Protein AF-A0A8W8J6E6-F1 (afdb_monomer_lite)

Foldseek 3Di:
DQADWADDDDQKIFDHPAAQQDKQDWAQAPLLFPDAFQKKKKAWQDFFPDFWFKWKFWFLQLLVVCCVVPVVVSVLLQVFAKKFKDWAALPADNNASRRHHLCNVQVHNDPVSSLVSLVVFFDDWDQDPNRIIMTMHQRDRQWDADPVVRGIGRRDCLLSQLPRVDDPGHHNQRGMDTNVRHGDDVVSSVVSRVSSVVRIDGHRDDHGDMDMDRSRTMIIMTIRGDDDTTMMMGGHD

Sequence (237 aa):
GAAPRTLVVGNVFTSNEAPPDTLIPFHHEMAQVPNYPSVLFFYCDNAPKEGGQTPLVLSNLVYQKMLELNSGFVNTLKEKGVKYTRVLPNGDDPTSPIGRGWQSTYGTPDKDEAEKKALELVESIEWLEDGCLKTVTRVLPAIREDPRTGKEMWFNSVIAVYRGWKDSRNSPETSITFGDGSPMDPKVMDVLENVLNELAVDFIWKKGDVVMVDNRQALHGRRSFVPPRRILASLCK

Organism: Magallana gigas (NCBI:txid29159)

Secondary structure (DSSP, 8-state):
--S---EEETTEEE-----TTSPEEEE-TTTTSSS--SEEEEEEEE--SEE--EEEEEHHHHHHHHHHHHHHHHHHHHHH-EEEEEEE-SS--TTSTT---HHHHHT-S-HHHHHHHHHHHEEEEEE-TTS-EEEEEPPB-SSEEETTTTEEE--S-HHHHHHH--SSS--HHHHEEETTSPBPPHHHHHHHHHHHHHH-EEE---TT-EEEEETTTEEEEE--EESP-EEEEEEE-

InterPro domains:
  IPR003819 TauD/TfdA-like domain [PF02668] (12-232)
  IPR042098 Glutarate 2-hydroxylase superfamily [G3DSA:3.60.130.10] (1-237)
  IPR050411 Alpha-ketoglutarate-dependent hydroxylases [PTHR10696] (1-237)

pLDDT: mean 94.16, std 5.97, range [63.47, 98.81]

Structure (mmCIF, N/CA/C/O backbone):
data_AF-A0A8W8J6E6-F1
#
_entry.id   AF-A0A8W8J6E6-F1
#
loop_
_atom_site.group_PDB
_atom_site.id
_atom_site.type_symbol
_atom_site.label_atom_id
_atom_site.label_alt_id
_atom_site.label_comp_id
_atom_site.label_asym_id
_atom_site.label_entity_id
_atom_site.label_seq_id
_atom_site.pdbx_PDB_ins_code
_atom_site.Cartn_x
_atom_site.Cartn_y
_atom_site.Cartn_z
_atom_site.occupancy
_atom_site.B_iso_or_equiv
_atom_site.auth_seq_id
_atom_site.auth_comp_id
_atom_site.auth_asym_id
_atom_site.auth_atom_id
_atom_site.pdbx_PDB_model_num
ATOM 1 N N . GLY A 1 1 ? 4.216 4.957 -6.450 1.00 63.47 1 GLY A N 1
ATOM 2 C CA . GLY A 1 1 ? 4.060 3.541 -6.054 1.00 63.47 1 GLY A CA 1
ATOM 3 C C . GLY A 1 1 ? 5.385 2.987 -5.562 1.00 63.47 1 GLY A C 1
ATOM 4 O O . GLY A 1 1 ? 6.414 3.577 -5.866 1.00 63.47 1 GLY A O 1
ATOM 5 N N . ALA A 1 2 ? 5.372 1.895 -4.795 1.00 71.12 2 ALA A N 1
ATOM 6 C CA . ALA A 1 2 ? 6.577 1.374 -4.139 1.00 71.12 2 ALA A CA 1
ATOM 7 C C . ALA A 1 2 ? 7.490 0.523 -5.041 1.00 71.12 2 ALA A C 1
ATOM 9 O O . ALA A 1 2 ? 8.693 0.490 -4.800 1.00 71.12 2 ALA A O 1
ATOM 10 N N . ALA A 1 3 ? 6.937 -0.106 -6.080 1.00 72.31 3 ALA A N 1
ATOM 11 C CA . ALA A 1 3 ? 7.670 -0.962 -7.011 1.00 72.31 3 ALA A CA 1
ATOM 12 C C . ALA A 1 3 ? 8.074 -0.215 -8.297 1.00 72.31 3 ALA A C 1
ATOM 14 O O . ALA A 1 3 ? 7.367 0.730 -8.684 1.00 72.31 3 ALA A O 1
ATOM 15 N N . PRO A 1 4 ? 9.174 -0.601 -8.971 1.00 69.50 4 PRO A N 1
ATOM 16 C CA . PRO A 1 4 ? 9.522 -0.107 -10.306 1.00 69.50 4 PRO A CA 1
ATOM 17 C C . PRO A 1 4 ? 8.421 -0.445 -11.331 1.00 69.50 4 PRO A C 1
ATOM 19 O O . PRO A 1 4 ? 7.633 -1.371 -11.139 1.00 69.50 4 PRO A O 1
ATOM 22 N N . ARG A 1 5 ? 8.306 0.374 -12.383 1.00 75.12 5 ARG A N 1
ATOM 23 C CA . ARG A 1 5 ? 7.378 0.172 -13.510 1.00 75.12 5 ARG A CA 1
ATOM 24 C C . ARG A 1 5 ? 8.062 0.626 -14.787 1.00 75.12 5 ARG A C 1
ATOM 26 O O . ARG A 1 5 ? 8.704 1.675 -14.779 1.00 75.12 5 ARG A O 1
ATOM 33 N N . THR A 1 6 ? 7.839 -0.102 -15.872 1.00 83.44 6 THR A N 1
ATOM 34 C CA . THR A 1 6 ? 8.411 0.209 -17.183 1.00 83.44 6 THR A CA 1
ATOM 35 C C . THR A 1 6 ? 7.332 0.773 -18.096 1.00 83.44 6 THR A C 1
ATOM 37 O O . THR A 1 6 ? 6.251 0.193 -18.219 1.00 83.44 6 THR A O 1
ATOM 40 N N . LEU A 1 7 ? 7.604 1.912 -18.736 1.00 87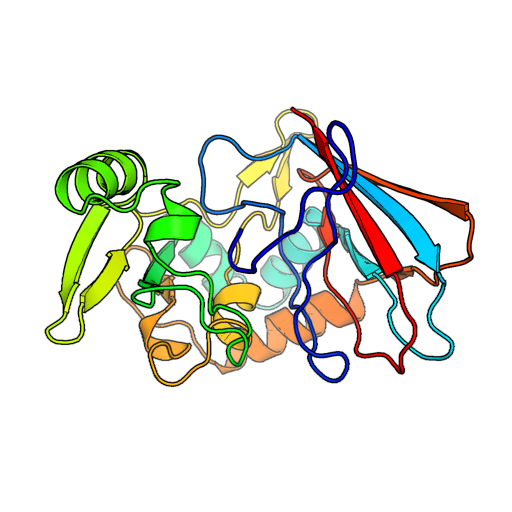.06 7 LEU A N 1
ATOM 41 C CA . LEU A 1 7 ? 6.717 2.476 -19.752 1.00 87.06 7 LEU A CA 1
ATOM 42 C C . LEU A 1 7 ? 6.741 1.581 -20.997 1.00 87.06 7 LEU A C 1
ATOM 44 O O . LEU A 1 7 ? 7.808 1.295 -21.530 1.00 87.06 7 LEU A O 1
ATOM 48 N N . VAL A 1 8 ? 5.567 1.155 -21.463 1.00 91.06 8 VAL A N 1
ATOM 49 C CA . VAL A 1 8 ? 5.426 0.346 -22.681 1.00 91.06 8 VAL A CA 1
ATOM 50 C C . VAL A 1 8 ? 5.110 1.246 -23.871 1.00 91.06 8 VAL A C 1
ATOM 52 O O . VAL A 1 8 ? 5.827 1.229 -24.865 1.00 91.06 8 VAL A O 1
ATOM 55 N N . VAL A 1 9 ? 4.032 2.030 -23.778 1.00 91.81 9 VAL A N 1
ATOM 56 C CA . VAL A 1 9 ? 3.602 2.975 -24.819 1.00 91.81 9 VAL A CA 1
ATOM 57 C C . VAL A 1 9 ? 2.570 3.948 -24.250 1.00 91.81 9 VAL A C 1
ATOM 59 O O . VAL A 1 9 ? 1.695 3.542 -23.486 1.00 91.81 9 VAL A O 1
ATOM 62 N N . GLY A 1 10 ? 2.634 5.228 -24.628 1.00 91.56 10 GLY A N 1
ATOM 63 C CA . GLY A 1 10 ? 1.654 6.237 -24.206 1.00 91.56 10 GLY A CA 1
ATOM 64 C C . GLY A 1 10 ? 1.511 6.312 -22.681 1.00 91.56 10 GLY A C 1
ATOM 65 O O . GLY A 1 10 ? 2.459 6.667 -21.993 1.00 91.56 10 GLY A O 1
ATOM 66 N N . ASN A 1 11 ? 0.336 5.940 -22.161 1.00 88.81 11 ASN A N 1
ATOM 67 C CA . ASN A 1 11 ? 0.036 5.901 -20.721 1.00 88.81 11 ASN A CA 1
ATOM 68 C C . ASN A 1 11 ? -0.034 4.467 -20.158 1.00 88.81 11 ASN A C 1
ATOM 70 O O . ASN A 1 11 ? -0.681 4.236 -19.132 1.00 88.81 11 ASN A O 1
ATOM 74 N N . VAL A 1 12 ? 0.562 3.492 -20.849 1.00 90.69 12 VAL A N 1
ATOM 75 C CA . VAL A 1 12 ? 0.537 2.071 -20.486 1.00 90.69 12 VAL A CA 1
ATOM 76 C C . VAL A 1 12 ? 1.896 1.650 -19.942 1.00 90.69 12 VAL A C 1
ATOM 78 O O . VAL A 1 12 ? 2.918 1.784 -20.616 1.00 90.69 12 VAL A O 1
ATOM 81 N N . PHE A 1 13 ? 1.890 1.086 -18.738 1.00 90.25 13 PHE A N 1
ATOM 82 C CA . PHE A 1 13 ? 3.072 0.611 -18.024 1.00 90.25 13 PHE A CA 1
ATOM 83 C C . PHE A 1 13 ? 2.955 -0.884 -17.722 1.00 90.25 13 PHE A C 1
ATOM 85 O O . PHE A 1 13 ? 1.856 -1.448 -17.725 1.00 90.25 13 PHE A O 1
ATOM 92 N N . THR A 1 14 ? 4.071 -1.538 -17.409 1.00 84.88 14 THR A N 1
ATOM 93 C CA . THR A 1 14 ? 4.028 -2.843 -16.740 1.00 84.88 14 THR A CA 1
ATOM 94 C C . THR A 1 14 ? 3.382 -2.703 -15.355 1.00 84.88 14 THR A C 1
ATOM 96 O O . THR A 1 14 ? 3.572 -1.702 -14.655 1.00 84.88 14 THR A O 1
ATOM 99 N N . SER A 1 15 ? 2.562 -3.686 -14.956 1.00 79.69 15 SER A N 1
ATOM 100 C CA . SER A 1 15 ? 2.118 -3.794 -13.558 1.00 79.69 15 SER A CA 1
ATOM 101 C C . SER A 1 15 ? 3.310 -4.113 -12.645 1.00 79.69 15 SER A C 1
ATOM 103 O O . SER A 1 15 ? 4.355 -4.510 -13.147 1.00 79.69 15 SER A O 1
ATOM 105 N N . ASN A 1 16 ? 3.143 -3.997 -11.323 1.00 70.25 16 ASN A N 1
ATOM 106 C CA . ASN A 1 16 ? 4.192 -4.302 -10.340 1.00 70.25 16 ASN A CA 1
ATOM 107 C C . ASN A 1 16 ? 4.929 -5.629 -10.657 1.00 70.25 16 ASN A C 1
ATOM 109 O O . ASN A 1 16 ? 4.298 -6.685 -10.750 1.00 70.25 16 ASN A O 1
ATOM 113 N N . GLU A 1 17 ? 6.252 -5.534 -10.816 1.00 69.19 17 GLU A N 1
ATOM 114 C CA . GLU A 1 17 ? 7.164 -6.595 -11.273 1.00 69.19 17 GLU A CA 1
ATOM 115 C C . GLU A 1 17 ? 7.772 -7.417 -10.119 1.00 69.19 17 GLU A C 1
ATOM 117 O O . GLU A 1 17 ? 8.747 -8.136 -10.321 1.00 69.19 17 GLU A O 1
ATOM 122 N N . ALA A 1 18 ? 7.204 -7.335 -8.908 1.00 75.25 18 ALA A N 1
ATOM 123 C CA . ALA A 1 18 ? 7.610 -8.176 -7.780 1.00 75.25 18 ALA A CA 1
ATOM 124 C C . ALA A 1 18 ? 7.615 -9.681 -8.151 1.00 75.25 18 ALA A C 1
ATOM 126 O O . ALA A 1 18 ? 6.781 -10.097 -8.969 1.00 75.25 18 ALA A O 1
ATOM 127 N N . PRO A 1 19 ? 8.475 -10.508 -7.519 1.00 81.62 19 PRO A N 1
ATOM 128 C CA . PRO A 1 19 ? 8.669 -11.913 -7.883 1.00 81.62 19 PRO A CA 1
ATOM 129 C C . PRO A 1 19 ? 7.369 -12.742 -7.976 1.00 81.62 19 PRO A C 1
ATOM 131 O O . PRO A 1 19 ? 6.427 -12.493 -7.214 1.00 81.62 19 PRO A O 1
ATOM 134 N N . PRO A 1 20 ? 7.272 -13.731 -8.890 1.00 86.38 20 PRO A N 1
ATOM 135 C CA . PRO A 1 20 ? 6.028 -14.469 -9.142 1.00 86.38 20 PRO A CA 1
ATOM 136 C C . PRO A 1 20 ? 5.436 -15.194 -7.926 1.00 86.38 20 PRO A C 1
ATOM 138 O O . PRO A 1 20 ? 4.216 -15.228 -7.776 1.00 86.38 20 PRO A O 1
ATOM 141 N N . ASP A 1 21 ? 6.283 -15.720 -7.044 1.00 86.19 21 ASP A N 1
ATOM 142 C CA . ASP A 1 21 ? 5.938 -16.425 -5.803 1.00 86.19 21 ASP A CA 1
ATOM 143 C C . ASP A 1 21 ? 5.458 -15.491 -4.678 1.00 86.19 21 ASP A C 1
ATOM 145 O O . ASP A 1 21 ? 4.802 -15.929 -3.735 1.00 86.19 21 ASP A O 1
ATOM 149 N N . THR A 1 22 ? 5.727 -14.191 -4.801 1.00 82.50 22 THR A N 1
ATOM 150 C CA . THR A 1 22 ? 5.368 -13.176 -3.810 1.00 82.50 22 THR A CA 1
ATOM 151 C C . THR A 1 22 ? 3.937 -12.679 -4.022 1.00 82.50 22 THR A C 1
ATOM 153 O O . THR A 1 22 ? 3.528 -12.355 -5.140 1.00 82.50 22 THR A O 1
ATOM 156 N N . LEU A 1 23 ? 3.170 -12.574 -2.936 1.00 87.50 23 LEU A N 1
ATOM 157 C CA . LEU A 1 23 ? 1.869 -11.906 -2.929 1.00 87.50 23 LEU A CA 1
ATOM 158 C C . LEU A 1 23 ? 2.064 -10.388 -2.930 1.00 87.50 23 LEU A C 1
ATOM 160 O O . LEU A 1 23 ? 2.887 -9.869 -2.181 1.00 87.50 23 LEU A O 1
ATOM 164 N N . ILE A 1 24 ? 1.270 -9.662 -3.721 1.00 90.25 24 ILE A N 1
ATOM 165 C CA . ILE A 1 24 ? 1.148 -8.209 -3.541 1.00 90.25 24 ILE A CA 1
ATOM 166 C C . ILE A 1 24 ? -0.049 -7.970 -2.620 1.00 90.25 24 ILE A C 1
ATOM 168 O O . ILE A 1 24 ? -1.170 -8.310 -3.019 1.00 90.25 24 ILE A O 1
ATOM 172 N N . PRO A 1 25 ? 0.158 -7.387 -1.424 1.00 94.06 25 PRO A N 1
ATOM 173 C CA . PRO A 1 25 ? -0.928 -7.111 -0.494 1.00 94.06 25 PRO A CA 1
ATOM 174 C C . PRO A 1 25 ? -1.995 -6.178 -1.074 1.00 94.06 25 PRO A C 1
ATOM 176 O O . PRO A 1 25 ? -1.733 -5.384 -1.983 1.00 94.06 25 PRO A O 1
ATOM 179 N N . PHE A 1 26 ? -3.188 -6.221 -0.485 1.00 97.25 26 PHE A N 1
ATOM 180 C CA . PHE A 1 26 ? -4.276 -5.315 -0.835 1.00 97.25 26 PHE A CA 1
ATOM 181 C C . PHE A 1 26 ? -3.929 -3.856 -0.550 1.00 97.25 26 PHE A C 1
ATOM 183 O O . PHE A 1 26 ? -3.487 -3.510 0.546 1.00 97.25 26 PHE A O 1
ATOM 190 N N . HIS A 1 27 ? -4.175 -2.994 -1.531 1.00 96.25 27 HIS A N 1
ATOM 191 C CA . HIS A 1 27 ? -3.974 -1.557 -1.410 1.00 96.25 27 HIS A CA 1
ATOM 192 C C . HIS A 1 27 ? -4.879 -0.777 -2.367 1.00 96.25 27 HIS A C 1
ATOM 194 O O . HIS A 1 27 ? -5.334 -1.292 -3.390 1.00 96.25 27 HIS A O 1
ATOM 200 N N . HIS A 1 28 ? -5.095 0.495 -2.039 1.00 96.56 28 HIS A N 1
ATOM 201 C CA . HIS A 1 28 ? -5.474 1.504 -3.022 1.00 96.56 28 HIS A CA 1
ATOM 202 C C . HIS A 1 28 ? -4.210 2.003 -3.734 1.00 96.56 28 HIS A C 1
ATOM 204 O O . HIS A 1 28 ? -3.166 2.204 -3.102 1.00 96.56 28 HIS A O 1
ATOM 210 N N . GLU A 1 29 ? -4.274 2.209 -5.048 1.00 93.06 29 GLU A N 1
ATOM 211 C CA . GLU A 1 29 ? -3.129 2.718 -5.802 1.00 93.06 29 GLU A CA 1
ATOM 212 C C . GLU A 1 29 ? -2.782 4.123 -5.303 1.00 93.06 29 GLU A C 1
ATOM 214 O O . GLU A 1 29 ? -3.635 5.013 -5.276 1.00 93.06 29 GLU A O 1
ATOM 219 N N . MET A 1 30 ? -1.513 4.319 -4.932 1.00 88.62 30 MET A N 1
ATOM 220 C CA . MET A 1 30 ? -0.979 5.609 -4.485 1.00 88.62 30 MET A CA 1
ATOM 221 C C . MET A 1 30 ? -1.720 6.206 -3.269 1.00 88.62 30 MET A C 1
ATOM 223 O O . MET A 1 30 ? -1.847 7.421 -3.150 1.00 88.62 30 MET A O 1
ATOM 227 N N . ALA A 1 31 ? -2.162 5.365 -2.326 1.00 90.19 31 ALA A N 1
ATOM 228 C CA . ALA A 1 31 ? -2.953 5.807 -1.173 1.00 90.19 31 ALA A CA 1
ATOM 229 C C . ALA A 1 31 ? -2.257 6.847 -0.266 1.00 90.19 31 ALA A C 1
ATOM 231 O O . ALA A 1 31 ? -2.929 7.621 0.422 1.00 90.19 31 ALA A O 1
ATOM 232 N N . GLN A 1 32 ? -0.919 6.865 -0.258 1.00 89.88 32 GLN A N 1
ATOM 233 C CA . GLN A 1 32 ? -0.104 7.733 0.599 1.00 89.88 32 GLN A CA 1
ATOM 234 C C . GLN A 1 32 ? 0.127 9.144 0.039 1.00 89.88 32 GLN A C 1
ATOM 236 O O . GLN A 1 32 ? 0.759 9.954 0.710 1.00 89.88 32 GLN A O 1
ATOM 241 N N . VAL A 1 33 ? -0.337 9.453 -1.175 1.00 86.00 33 VAL A N 1
ATOM 242 C CA . VAL A 1 33 ? -0.153 10.783 -1.779 1.00 86.00 33 VAL A CA 1
ATOM 243 C C . VAL A 1 33 ? -1.490 11.507 -1.941 1.00 86.00 33 VAL A C 1
ATOM 245 O O . VAL A 1 33 ? -2.523 10.854 -2.104 1.00 86.00 33 VAL A O 1
ATOM 248 N N . PRO A 1 34 ? -1.503 12.853 -1.909 1.00 82.06 34 PRO A N 1
ATOM 249 C CA . PRO A 1 34 ? -2.737 13.628 -2.044 1.00 82.06 34 PRO A CA 1
ATOM 250 C C . PRO A 1 34 ? -3.379 13.459 -3.426 1.00 82.06 34 PRO A C 1
ATOM 252 O O . PRO A 1 34 ? -4.598 13.376 -3.541 1.00 82.06 34 PRO A O 1
ATOM 255 N N . ASN A 1 35 ? -2.550 13.358 -4.468 1.00 86.38 35 ASN A N 1
ATOM 256 C CA . ASN A 1 35 ? -2.980 13.186 -5.851 1.00 86.38 35 ASN A CA 1
ATOM 257 C C . ASN A 1 35 ? -2.870 11.711 -6.249 1.00 86.38 35 ASN A C 1
ATOM 259 O O . ASN A 1 35 ? -1.858 11.278 -6.803 1.00 86.38 35 ASN A O 1
ATOM 263 N N . TYR A 1 36 ? -3.906 10.940 -5.935 1.00 91.00 36 TYR A N 1
ATOM 264 C CA . TYR A 1 36 ? -4.046 9.539 -6.329 1.00 91.00 36 TYR A CA 1
ATOM 265 C C . TYR A 1 36 ? -4.927 9.406 -7.584 1.00 91.00 36 TYR A C 1
ATOM 267 O O . TYR A 1 36 ? -5.779 10.265 -7.828 1.00 91.00 36 TYR A O 1
ATOM 275 N N . PRO A 1 37 ? -4.743 8.350 -8.398 1.00 92.38 37 PRO A N 1
ATOM 276 C CA . PRO A 1 37 ? -5.596 8.113 -9.556 1.00 92.38 37 PRO A CA 1
ATOM 277 C C . PRO A 1 37 ? -7.035 7.809 -9.128 1.00 92.38 37 PRO A C 1
ATOM 279 O O . PRO A 1 37 ? -7.260 7.144 -8.114 1.00 92.38 37 PRO A O 1
ATOM 282 N N . SER A 1 38 ? -8.006 8.274 -9.912 1.00 93.25 38 SER A N 1
ATOM 283 C CA . SER A 1 38 ? -9.429 7.970 -9.735 1.00 93.25 38 SER A CA 1
ATOM 284 C C . SER A 1 38 ? -9.773 6.555 -10.177 1.00 93.25 38 SER A C 1
ATOM 286 O O . SER A 1 38 ? -10.578 5.875 -9.545 1.00 93.25 38 SER A O 1
ATOM 288 N N . VAL A 1 39 ? -9.161 6.136 -11.281 1.00 95.25 39 VAL A N 1
ATOM 289 C CA . VAL A 1 39 ? -9.473 4.921 -12.016 1.00 95.25 39 VAL A CA 1
ATOM 290 C C . VAL A 1 39 ? -8.172 4.280 -12.469 1.00 95.25 39 VAL A C 1
ATOM 292 O O . VAL A 1 39 ? -7.215 4.957 -12.858 1.00 95.25 39 VAL A O 1
ATOM 295 N N . LEU A 1 40 ? -8.157 2.956 -12.416 1.00 95.00 40 LEU A N 1
ATOM 296 C CA . LEU A 1 40 ? -7.087 2.113 -12.921 1.00 95.00 40 LEU A CA 1
ATOM 297 C C . LEU A 1 40 ? -7.653 1.237 -14.026 1.00 95.00 40 LEU A C 1
ATOM 299 O O . LEU A 1 40 ? -8.764 0.722 -13.903 1.00 95.00 40 LEU A O 1
ATOM 303 N N . PHE A 1 41 ? -6.862 1.013 -15.063 1.00 97.06 41 PHE A N 1
ATOM 304 C CA . PHE A 1 41 ? -7.123 -0.041 -16.031 1.00 97.06 41 PHE A CA 1
ATOM 305 C C . PHE A 1 41 ? -6.043 -1.101 -15.916 1.00 97.06 41 PHE A C 1
ATOM 307 O O . PHE A 1 41 ? -4.860 -0.768 -15.912 1.00 97.06 41 PHE A O 1
ATOM 314 N N . PHE A 1 42 ? -6.453 -2.363 -15.874 1.00 97.19 42 PHE A N 1
ATOM 315 C CA . PHE A 1 42 ? -5.579 -3.514 -16.038 1.00 97.19 42 PHE A CA 1
ATOM 316 C C . PHE A 1 42 ? -5.923 -4.226 -17.343 1.00 97.19 42 PHE A C 1
ATOM 318 O O . PHE A 1 42 ? -7.095 -4.465 -17.618 1.00 97.19 42 PHE A O 1
ATOM 325 N N . TYR A 1 43 ? -4.910 -4.575 -18.130 1.00 97.50 43 TYR A N 1
ATOM 326 C CA . TYR A 1 43 ? -5.064 -5.302 -19.390 1.00 97.50 43 TYR A CA 1
ATOM 327 C C . TYR A 1 43 ? -4.233 -6.581 -19.379 1.00 97.50 43 TYR A C 1
ATOM 329 O O . TYR A 1 43 ? -3.036 -6.540 -19.082 1.00 97.50 43 TYR A O 1
ATOM 337 N N . CYS A 1 44 ? -4.840 -7.707 -19.743 1.00 97.56 44 CYS A N 1
ATOM 338 C CA . CYS A 1 44 ? -4.135 -8.976 -19.839 1.00 97.56 44 CYS A CA 1
ATOM 339 C C . CYS A 1 44 ? -3.572 -9.218 -21.238 1.00 97.56 44 CYS A C 1
ATOM 341 O O . CYS A 1 44 ? -4.246 -9.739 -22.128 1.00 97.56 44 CYS A O 1
ATOM 343 N N . ASP A 1 45 ? -2.283 -8.934 -21.393 1.00 96.56 45 ASP A N 1
ATOM 344 C CA . ASP A 1 45 ? -1.538 -9.255 -22.606 1.00 96.56 45 ASP A CA 1
ATOM 345 C C . ASP A 1 45 ? -1.178 -10.750 -22.686 1.00 96.56 45 ASP A C 1
ATOM 347 O O . ASP A 1 45 ? -1.272 -11.378 -23.744 1.00 96.56 45 ASP A O 1
ATOM 351 N N . ASN A 1 46 ? -0.813 -11.342 -21.543 1.00 96.00 46 ASN A N 1
ATOM 352 C CA . ASN A 1 46 ? -0.524 -12.768 -21.417 1.00 96.00 46 ASN A CA 1
ATOM 353 C C . ASN A 1 46 ? -1.064 -13.309 -20.086 1.00 96.00 46 ASN A C 1
ATOM 355 O O . ASN A 1 46 ? -0.596 -12.910 -19.014 1.00 96.00 46 ASN A O 1
ATOM 359 N N . ALA A 1 47 ? -2.058 -14.194 -20.164 1.00 95.50 47 ALA A N 1
ATOM 360 C CA . ALA A 1 47 ? -2.697 -14.775 -18.990 1.00 95.50 47 ALA A CA 1
ATOM 361 C C . ALA A 1 47 ? -1.751 -15.772 -18.297 1.00 95.50 47 ALA A C 1
ATOM 363 O O . ALA A 1 47 ? -1.059 -16.527 -18.985 1.00 95.50 47 ALA A O 1
ATOM 364 N N . PRO A 1 48 ? -1.715 -15.797 -16.953 1.00 93.25 48 PRO A N 1
ATOM 365 C CA . PRO A 1 48 ? -0.947 -16.798 -16.225 1.00 93.25 48 PRO A CA 1
ATOM 366 C C . PRO A 1 48 ? -1.497 -18.202 -16.501 1.00 93.25 48 PRO A C 1
ATOM 368 O O . PRO A 1 48 ? -2.706 -18.384 -16.642 1.00 93.25 48 PRO A O 1
ATOM 371 N N . LYS A 1 49 ? -0.614 -19.206 -16.536 1.00 90.94 49 LYS A N 1
ATOM 372 C CA . LYS A 1 49 ? -1.041 -20.616 -16.600 1.00 90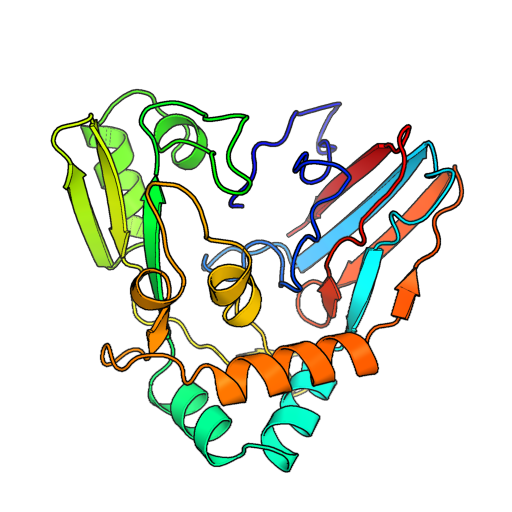.94 49 LYS A CA 1
ATOM 373 C C . LYS A 1 49 ? -1.707 -21.070 -15.302 1.00 90.94 49 LYS A C 1
ATOM 375 O O . LYS A 1 49 ? -2.646 -21.855 -15.336 1.00 90.94 49 LYS A O 1
ATOM 380 N N . GLU A 1 50 ? -1.201 -20.573 -14.179 1.00 94.25 50 GLU A N 1
ATOM 381 C CA . GLU A 1 50 ? -1.658 -20.900 -12.833 1.00 94.25 50 GLU A CA 1
ATOM 382 C C . GLU A 1 50 ? -1.492 -19.677 -11.925 1.00 94.25 50 GLU A C 1
ATOM 384 O O . GLU A 1 50 ? -0.487 -18.960 -12.012 1.00 94.25 50 GLU A O 1
ATOM 389 N N . GLY A 1 51 ? -2.480 -19.443 -11.057 1.00 95.31 51 GLY A N 1
ATOM 390 C CA . GLY A 1 51 ? -2.494 -18.316 -10.128 1.00 95.31 51 GLY A CA 1
ATOM 391 C C . GLY A 1 51 ? -2.609 -16.956 -10.826 1.00 95.31 51 GLY A C 1
ATOM 392 O O . GLY A 1 51 ? -3.234 -16.814 -11.876 1.00 95.31 51 GLY A O 1
ATOM 393 N N . GLY A 1 52 ? -2.003 -15.927 -10.236 1.00 94.75 52 GLY A N 1
ATOM 394 C CA . GLY A 1 52 ? -1.809 -14.614 -10.864 1.00 94.75 52 GLY A CA 1
ATOM 395 C C . GLY A 1 52 ? -3.065 -13.776 -11.029 1.00 94.75 52 GLY A C 1
ATOM 396 O O . GLY A 1 52 ? -3.032 -12.775 -11.759 1.00 94.75 52 GLY A O 1
ATOM 397 N N . GLN A 1 53 ? -4.139 -14.163 -10.347 1.00 96.69 53 GLN A N 1
ATOM 398 C CA . GLN A 1 53 ? -5.357 -13.382 -10.245 1.00 96.69 53 GLN A CA 1
ATOM 399 C C . GLN A 1 53 ? -5.049 -11.997 -9.674 1.00 96.69 53 GLN A C 1
ATOM 401 O O . GLN A 1 53 ? -4.105 -11.805 -8.893 1.00 96.69 53 GLN A O 1
ATOM 406 N N . THR A 1 54 ? -5.866 -11.032 -10.080 1.00 97.12 54 THR A N 1
ATOM 407 C CA . THR A 1 54 ? -5.925 -9.724 -9.430 1.00 97.12 54 THR A CA 1
ATOM 408 C C . THR A 1 54 ? -7.113 -9.757 -8.472 1.00 97.12 54 THR A C 1
ATOM 410 O O . THR A 1 54 ? -8.241 -9.574 -8.931 1.00 97.12 54 THR A O 1
ATOM 413 N N . PRO A 1 55 ? -6.910 -10.038 -7.172 1.00 97.56 55 PRO A N 1
ATOM 414 C CA . PRO A 1 55 ? -7.991 -9.962 -6.207 1.00 97.56 55 PRO A CA 1
ATOM 415 C C . PRO A 1 55 ? -8.463 -8.518 -6.078 1.00 97.56 55 PRO A C 1
ATOM 417 O O . PRO A 1 55 ? -7.644 -7.600 -5.984 1.00 97.56 55 PRO A O 1
ATOM 420 N N . LEU A 1 56 ? -9.780 -8.340 -6.058 1.00 98.31 56 LEU A N 1
ATOM 421 C CA . LEU A 1 56 ? -10.458 -7.060 -5.883 1.00 98.31 56 LEU A CA 1
ATOM 422 C C . LEU A 1 56 ? -11.367 -7.141 -4.661 1.00 98.31 56 LEU A C 1
ATOM 424 O O . LEU A 1 56 ? -12.092 -8.119 -4.495 1.00 98.31 56 LEU A O 1
ATOM 428 N N . VAL A 1 57 ? -11.357 -6.109 -3.823 1.00 98.50 57 VAL A N 1
ATOM 429 C CA . VAL A 1 57 ? -12.210 -6.049 -2.630 1.00 98.50 57 VAL A CA 1
ATOM 430 C C . VAL A 1 57 ? -12.787 -4.650 -2.452 1.00 98.50 57 VAL A C 1
ATOM 432 O O . VAL A 1 57 ? -12.084 -3.650 -2.611 1.00 98.50 57 VAL A O 1
ATOM 435 N N . LEU A 1 58 ? -14.081 -4.574 -2.134 1.00 98.50 58 LEU A N 1
ATOM 436 C CA . LEU A 1 58 ? -14.771 -3.308 -1.894 1.00 98.50 58 LEU A CA 1
ATOM 437 C C . LEU A 1 58 ? -14.342 -2.707 -0.551 1.00 98.50 58 LEU A C 1
ATOM 439 O O . LEU A 1 58 ? -14.534 -3.297 0.512 1.00 98.50 58 LEU A O 1
ATOM 443 N N . SER A 1 59 ? -13.801 -1.495 -0.608 1.00 98.50 59 SER A N 1
ATOM 444 C CA . SER A 1 59 ? -13.186 -0.784 0.513 1.00 98.50 59 SER A CA 1
ATOM 445 C C . SER A 1 59 ? -14.167 -0.498 1.651 1.00 98.50 59 SER A C 1
ATOM 447 O O . SER A 1 59 ? -13.825 -0.659 2.824 1.00 98.50 59 SER A O 1
ATOM 449 N N . ASN A 1 60 ? -15.419 -0.153 1.328 1.00 98.50 60 ASN A N 1
ATOM 450 C CA . ASN A 1 60 ? -16.447 0.091 2.342 1.00 98.50 60 ASN A CA 1
ATOM 451 C C . ASN A 1 60 ? -16.837 -1.188 3.102 1.00 98.50 60 ASN A C 1
ATOM 453 O O . ASN A 1 60 ? -17.191 -1.109 4.274 1.00 98.50 60 ASN A O 1
ATOM 457 N N . LEU A 1 61 ? -16.781 -2.359 2.454 1.00 98.69 61 LEU A N 1
ATOM 458 C CA . LEU A 1 61 ? -17.104 -3.628 3.110 1.00 98.69 61 LEU A CA 1
ATOM 459 C C . LEU A 1 61 ? -16.002 -4.027 4.092 1.00 98.69 61 LEU A C 1
ATOM 461 O O . LEU A 1 61 ? -16.305 -4.480 5.192 1.00 98.69 61 LEU A O 1
ATOM 465 N N . VAL A 1 62 ? -14.737 -3.781 3.736 1.00 98.75 62 VAL A N 1
ATOM 466 C CA . VAL A 1 62 ? -13.603 -3.954 4.658 1.00 98.75 62 VAL A CA 1
ATOM 467 C C . VAL A 1 62 ? -13.776 -3.053 5.876 1.00 98.75 62 VAL A C 1
ATOM 469 O O . VAL A 1 62 ? -13.652 -3.526 7.002 1.00 98.75 62 VAL A O 1
ATOM 472 N N . TYR A 1 63 ? -14.123 -1.779 5.666 1.00 98.75 63 TYR A N 1
ATOM 473 C CA . TYR A 1 63 ? -14.409 -0.851 6.760 1.00 98.75 63 TYR A CA 1
ATOM 474 C C . TYR A 1 63 ? -15.522 -1.362 7.682 1.00 98.75 63 TYR A C 1
ATOM 476 O O . TYR A 1 63 ? -15.310 -1.446 8.890 1.00 98.75 63 TYR A O 1
ATOM 484 N N . GLN A 1 64 ? -16.675 -1.747 7.126 1.00 98.75 64 GLN A N 1
ATOM 485 C CA . GLN A 1 64 ? -17.811 -2.245 7.908 1.00 98.75 64 GLN A CA 1
ATOM 486 C C . GLN A 1 64 ? -17.441 -3.500 8.705 1.00 98.75 64 GLN A C 1
ATOM 488 O O . GLN A 1 64 ? -17.655 -3.545 9.915 1.00 98.75 64 GLN A O 1
ATOM 493 N N . LYS A 1 65 ? -16.802 -4.480 8.060 1.00 98.81 65 LYS A N 1
ATOM 494 C CA . LYS A 1 65 ? -16.409 -5.732 8.711 1.00 98.81 65 LYS A CA 1
ATOM 495 C C . LYS A 1 65 ? -15.357 -5.517 9.801 1.00 98.81 65 LYS A C 1
ATOM 497 O O . LYS A 1 65 ? -15.440 -6.118 10.868 1.00 98.81 65 LYS A O 1
ATOM 502 N N . MET A 1 66 ? -14.384 -4.633 9.573 1.00 98.69 66 MET A N 1
ATOM 503 C CA . MET A 1 66 ? -13.391 -4.284 10.593 1.00 98.69 66 MET A CA 1
ATOM 504 C C . MET A 1 66 ? -14.000 -3.503 11.754 1.00 98.69 66 MET A C 1
ATOM 506 O O . MET A 1 66 ? -13.573 -3.692 12.890 1.00 98.69 66 MET A O 1
ATOM 510 N N . LEU A 1 67 ? -14.999 -2.657 11.497 1.00 98.50 67 LEU A N 1
ATOM 511 C CA . LEU A 1 67 ? -15.726 -1.954 12.548 1.00 98.50 67 LEU A CA 1
ATOM 512 C C . LEU A 1 67 ? -16.505 -2.938 13.432 1.00 98.50 67 LEU A C 1
ATOM 514 O O . LEU A 1 67 ? -16.495 -2.785 14.648 1.00 98.50 67 LEU A O 1
ATOM 518 N N . GLU A 1 68 ? -17.120 -3.967 12.844 1.00 98.62 68 GLU A N 1
ATOM 519 C CA . GLU A 1 68 ? -17.805 -5.036 13.585 1.00 98.62 68 GLU A CA 1
ATOM 520 C C . GLU A 1 68 ? -16.841 -5.865 14.445 1.00 98.62 68 GLU A C 1
ATOM 522 O O . GLU A 1 68 ? -17.124 -6.131 15.612 1.00 98.62 68 GLU A O 1
ATOM 527 N N . LEU A 1 69 ? -15.701 -6.275 13.882 1.00 98.50 69 LEU A N 1
ATOM 528 C CA . LEU A 1 69 ? -14.770 -7.191 14.549 1.00 98.50 69 LEU A CA 1
ATOM 529 C C . LEU A 1 69 ? -13.812 -6.493 15.523 1.00 98.50 69 LEU A C 1
ATOM 531 O O . LEU A 1 69 ? -13.401 -7.092 16.512 1.00 98.50 69 LEU A O 1
ATOM 535 N N . ASN A 1 70 ? -13.413 -5.253 15.230 1.00 98.12 70 ASN A N 1
ATOM 536 C CA . ASN A 1 70 ? -12.362 -4.521 15.943 1.00 98.12 70 ASN A CA 1
ATOM 537 C C . ASN A 1 70 ? -12.653 -3.008 15.985 1.00 98.12 70 ASN A C 1
ATOM 539 O O . ASN A 1 70 ? -11.815 -2.187 15.600 1.00 98.12 70 ASN A O 1
ATOM 543 N N . SER A 1 71 ? -13.831 -2.613 16.476 1.00 98.19 71 SER A N 1
ATOM 544 C CA . SER A 1 71 ? -14.259 -1.203 16.532 1.00 98.19 71 SER A CA 1
ATOM 545 C C . SER A 1 71 ? -13.247 -0.267 17.205 1.00 98.19 71 SER A C 1
ATOM 547 O O . SER A 1 71 ? -13.019 0.837 16.715 1.00 98.19 71 SER A O 1
ATOM 549 N N . GLY A 1 72 ? -12.580 -0.709 18.278 1.00 98.44 72 GLY A N 1
ATOM 550 C CA . GLY A 1 72 ? -11.549 0.077 18.965 1.00 98.44 72 GLY A CA 1
ATOM 551 C C . GLY A 1 72 ? -10.355 0.424 18.069 1.00 98.44 72 GLY A C 1
ATOM 552 O O . GLY A 1 72 ? -9.885 1.563 18.079 1.00 98.44 72 GLY A O 1
ATOM 553 N N . PHE A 1 73 ? -9.911 -0.515 17.230 1.00 98.31 73 PHE A N 1
ATOM 554 C CA . PHE A 1 73 ? -8.849 -0.267 16.254 1.00 98.31 73 PHE A CA 1
ATOM 555 C C . PHE A 1 73 ? -9.298 0.732 15.185 1.00 98.31 73 PHE A C 1
ATOM 557 O O . PHE A 1 73 ? -8.590 1.695 14.897 1.00 98.31 73 PHE A O 1
ATOM 564 N N . VAL A 1 74 ? -10.504 0.547 14.638 1.00 98.56 74 VAL A N 1
ATOM 565 C CA . VAL A 1 74 ? -11.058 1.442 13.611 1.00 98.56 74 VAL A CA 1
ATOM 566 C C . VAL A 1 74 ? -11.244 2.862 14.146 1.00 98.56 74 VAL A C 1
ATOM 568 O O . VAL A 1 74 ? -10.866 3.820 13.476 1.00 98.56 74 VAL A O 1
ATOM 571 N N . ASN A 1 75 ? -11.760 3.015 15.365 1.00 98.38 75 ASN A N 1
ATOM 572 C CA . ASN A 1 75 ? -11.911 4.321 16.004 1.00 98.38 75 ASN A CA 1
ATOM 573 C C . ASN A 1 75 ? -10.552 4.995 16.224 1.00 98.38 75 ASN A C 1
ATOM 575 O O . ASN A 1 75 ? -10.403 6.174 15.914 1.00 98.38 75 ASN A O 1
ATOM 579 N N . THR A 1 76 ? -9.542 4.232 16.649 1.00 98.44 76 THR A N 1
ATOM 580 C CA . THR A 1 76 ? -8.169 4.739 16.791 1.00 98.44 76 THR A CA 1
ATOM 581 C C . THR A 1 76 ? -7.600 5.201 15.446 1.00 98.44 76 THR A C 1
ATOM 583 O O . THR A 1 76 ? -6.998 6.267 15.371 1.00 98.44 76 THR A O 1
ATOM 586 N N . LEU A 1 77 ? -7.828 4.452 14.359 1.00 98.19 77 LEU A N 1
ATOM 587 C CA . LEU A 1 77 ? -7.430 4.859 13.006 1.00 98.19 77 LEU A CA 1
ATOM 588 C C . LEU A 1 77 ? -8.124 6.151 12.549 1.00 98.19 77 LEU A C 1
ATOM 590 O O . LEU A 1 77 ? -7.490 6.970 11.884 1.00 98.19 77 LEU A O 1
ATOM 594 N N . LYS A 1 78 ? -9.408 6.335 12.882 1.00 97.94 78 LYS A N 1
ATOM 595 C CA . LYS A 1 78 ? -10.157 7.561 12.557 1.00 97.94 78 LYS A CA 1
ATOM 596 C C . LYS A 1 78 ? -9.640 8.768 13.335 1.00 97.94 78 LYS A C 1
ATOM 598 O O . LYS A 1 78 ? -9.503 9.838 12.757 1.00 97.94 78 LYS A O 1
ATOM 603 N N . GLU A 1 79 ? -9.363 8.592 14.623 1.00 98.19 79 GLU 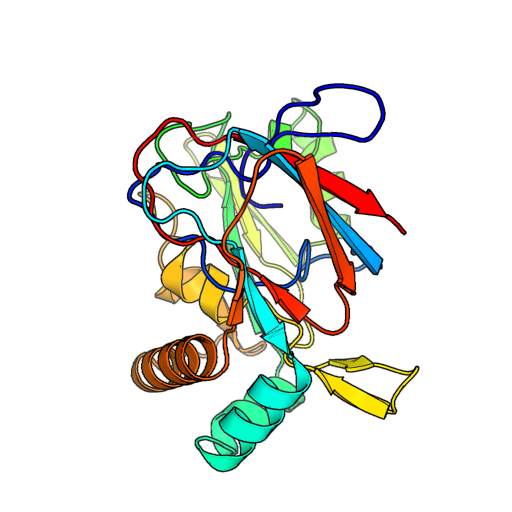A N 1
ATOM 604 C CA . GLU A 1 79 ? -8.901 9.665 15.505 1.00 98.19 79 GLU A CA 1
ATOM 605 C C . GLU A 1 79 ? -7.449 10.057 15.217 1.00 98.19 79 GLU A C 1
ATOM 607 O O . GLU A 1 79 ? -7.134 11.236 15.070 1.00 98.19 79 GLU A O 1
ATOM 612 N N . LYS A 1 80 ? -6.560 9.064 15.130 1.00 98.25 80 LYS A N 1
ATOM 613 C CA . LYS A 1 80 ? -5.113 9.290 15.100 1.00 98.25 80 LYS A CA 1
ATOM 614 C C . LYS A 1 80 ? -4.520 9.258 13.701 1.00 98.25 80 LYS A C 1
ATOM 616 O O . LYS A 1 80 ? -3.412 9.747 13.520 1.00 98.25 80 LYS A O 1
ATOM 621 N N . GLY A 1 81 ? -5.191 8.656 12.721 1.00 98.19 81 GLY A N 1
ATOM 622 C CA . GLY A 1 81 ? -4.577 8.361 11.428 1.00 98.19 81 GLY A CA 1
ATOM 623 C C . GLY A 1 81 ? -3.342 7.461 11.563 1.00 98.19 81 GLY A C 1
ATOM 624 O O . GLY A 1 81 ? -3.175 6.736 12.548 1.00 98.19 81 GLY A O 1
ATOM 625 N N . VAL A 1 82 ? -2.470 7.500 10.556 1.00 98.00 82 VAL A N 1
ATOM 626 C CA . VAL A 1 82 ? -1.254 6.672 10.480 1.00 98.00 82 VAL A CA 1
ATOM 627 C C . VAL A 1 82 ? -0.065 7.449 9.925 1.00 98.00 82 VAL A C 1
ATOM 629 O O . VAL A 1 82 ? -0.242 8.382 9.138 1.00 98.00 82 VAL A O 1
ATOM 632 N N . LYS A 1 83 ? 1.147 7.033 10.300 1.00 97.56 83 LYS A N 1
ATOM 633 C CA . LYS A 1 83 ? 2.403 7.462 9.672 1.00 97.56 83 LYS A CA 1
ATOM 634 C C . LYS A 1 83 ? 3.082 6.274 9.009 1.00 97.56 83 LYS A C 1
ATOM 636 O O . LYS A 1 83 ? 3.039 5.154 9.518 1.00 97.56 83 LYS A O 1
ATOM 641 N N . TYR A 1 84 ? 3.724 6.540 7.878 1.00 97.56 84 TYR A N 1
ATOM 642 C CA . TYR A 1 84 ? 4.513 5.559 7.150 1.00 97.56 84 TYR A CA 1
ATOM 643 C C . TYR A 1 84 ? 5.977 5.975 7.149 1.00 97.56 84 TYR A C 1
ATOM 645 O O . TYR A 1 84 ? 6.300 7.088 6.733 1.00 97.56 84 TYR A O 1
ATOM 653 N N . THR A 1 85 ? 6.848 5.063 7.562 1.00 97.44 85 THR A N 1
ATOM 654 C CA . THR A 1 85 ? 8.301 5.221 7.479 1.00 97.44 85 THR A CA 1
ATOM 655 C C . THR A 1 85 ? 8.823 4.330 6.366 1.00 97.44 85 THR A C 1
ATOM 657 O O . THR A 1 85 ? 8.471 3.154 6.296 1.00 97.44 85 THR A O 1
ATOM 660 N N . ARG A 1 86 ? 9.671 4.869 5.492 1.00 96.25 86 ARG A N 1
ATOM 661 C CA . ARG A 1 86 ? 10.336 4.088 4.445 1.00 96.25 86 ARG A CA 1
ATOM 662 C C . ARG A 1 86 ? 11.797 4.459 4.342 1.00 96.25 86 ARG A C 1
ATOM 664 O O . ARG A 1 86 ? 12.107 5.641 4.267 1.00 96.25 86 ARG A O 1
ATOM 671 N N . VAL A 1 87 ? 12.659 3.457 4.251 1.00 97.44 87 VAL A N 1
ATOM 672 C CA . VAL A 1 87 ? 14.065 3.595 3.872 1.00 97.44 87 VAL A CA 1
ATOM 673 C C . VAL A 1 87 ? 14.207 3.208 2.401 1.00 97.44 87 VAL A C 1
ATOM 675 O O . VAL A 1 87 ? 14.101 2.034 2.030 1.00 97.44 87 VAL A O 1
ATOM 678 N N . LEU A 1 88 ? 14.393 4.224 1.561 1.00 96.56 88 LEU A N 1
ATOM 679 C CA . LEU A 1 88 ? 14.585 4.116 0.118 1.00 96.56 88 LEU A CA 1
ATOM 680 C C . LEU A 1 88 ? 16.068 3.852 -0.186 1.00 96.56 88 LEU A C 1
ATOM 682 O O . LEU A 1 88 ? 16.915 4.606 0.303 1.00 96.56 88 LEU A O 1
ATOM 686 N N . PRO A 1 89 ? 16.398 2.834 -0.999 1.00 96.00 89 PRO A N 1
ATOM 687 C CA . PRO A 1 89 ? 17.779 2.550 -1.360 1.00 96.00 89 PRO A CA 1
ATOM 688 C C . PRO A 1 89 ? 18.392 3.653 -2.233 1.00 96.00 89 PRO A C 1
ATOM 690 O O . PRO A 1 89 ? 17.687 4.433 -2.885 1.00 96.00 89 PRO A O 1
ATOM 693 N N . ASN A 1 90 ? 19.723 3.713 -2.238 1.00 96.12 90 ASN A N 1
ATOM 694 C CA . ASN A 1 90 ? 20.489 4.512 -3.185 1.00 96.12 90 ASN A CA 1
ATOM 695 C C . ASN A 1 90 ? 20.608 3.754 -4.518 1.00 96.12 90 ASN A C 1
ATOM 697 O O . ASN A 1 90 ? 21.451 2.871 -4.659 1.00 96.12 90 ASN A O 1
ATOM 701 N N . GLY A 1 91 ? 19.749 4.089 -5.480 1.00 94.06 91 GLY A N 1
ATOM 702 C CA . GLY A 1 91 ? 19.515 3.281 -6.680 1.00 94.06 91 GLY A CA 1
ATOM 703 C C . GLY A 1 91 ? 18.433 2.212 -6.484 1.00 94.06 91 GLY A C 1
ATOM 704 O O . GLY A 1 91 ? 18.020 1.923 -5.362 1.00 94.06 91 GLY A O 1
ATOM 705 N N . ASP A 1 92 ? 17.934 1.655 -7.590 1.00 91.31 92 ASP A N 1
ATOM 706 C CA . ASP A 1 92 ? 16.898 0.618 -7.563 1.00 91.31 92 ASP A CA 1
ATOM 707 C C . ASP A 1 92 ? 17.495 -0.760 -7.216 1.00 91.31 92 ASP A C 1
ATOM 709 O O . ASP A 1 92 ? 18.478 -1.197 -7.813 1.00 91.31 92 ASP A O 1
ATOM 713 N N . ASP A 1 93 ? 16.869 -1.460 -6.271 1.00 88.19 93 ASP A N 1
ATOM 714 C CA . ASP A 1 93 ? 17.207 -2.813 -5.829 1.00 88.19 93 ASP A CA 1
ATOM 715 C C . ASP A 1 93 ? 16.182 -3.823 -6.387 1.00 88.19 93 ASP A C 1
ATOM 717 O O . ASP A 1 93 ? 15.074 -3.939 -5.854 1.00 88.19 93 ASP A O 1
ATOM 721 N N . PRO A 1 94 ? 16.516 -4.585 -7.444 1.00 82.69 94 PRO A N 1
ATOM 722 C CA . PRO A 1 94 ? 15.589 -5.536 -8.057 1.00 82.69 94 PRO A CA 1
ATOM 723 C C . PRO A 1 94 ? 15.301 -6.764 -7.180 1.00 82.69 94 PRO A C 1
ATOM 725 O O . PRO A 1 94 ? 14.409 -7.545 -7.506 1.00 82.69 94 PRO A O 1
ATOM 728 N N . THR A 1 95 ? 16.043 -6.962 -6.085 1.00 83.31 95 THR A N 1
ATOM 729 C CA . THR A 1 95 ? 15.848 -8.100 -5.175 1.00 83.31 95 THR A CA 1
ATOM 730 C C . THR A 1 95 ? 14.803 -7.822 -4.093 1.00 83.31 95 THR A C 1
ATOM 732 O O . THR A 1 95 ? 14.306 -8.757 -3.466 1.00 83.31 95 THR A O 1
ATOM 735 N N . SER A 1 96 ? 14.429 -6.553 -3.892 1.00 84.69 96 SER A N 1
ATOM 736 C CA . SER A 1 96 ? 13.448 -6.135 -2.889 1.00 84.69 96 SER A CA 1
ATOM 737 C C . SER A 1 96 ? 12.078 -5.840 -3.519 1.00 84.69 96 SER A C 1
ATOM 739 O O . SER A 1 96 ? 11.992 -5.105 -4.508 1.00 84.69 96 SER A O 1
ATOM 741 N N . PRO A 1 97 ? 10.962 -6.299 -2.912 1.00 79.81 97 PRO A N 1
ATOM 742 C CA . PRO A 1 97 ? 9.606 -5.975 -3.376 1.00 79.81 97 PRO A CA 1
ATOM 743 C C . PRO A 1 97 ? 9.284 -4.472 -3.295 1.00 79.81 97 PRO A C 1
ATOM 745 O O . PRO A 1 97 ? 8.340 -3.988 -3.924 1.00 79.81 97 PRO A O 1
ATOM 748 N N . ILE A 1 98 ? 10.074 -3.727 -2.520 1.00 87.56 98 ILE A N 1
ATOM 749 C CA . ILE A 1 98 ? 9.976 -2.281 -2.329 1.00 87.56 98 ILE A CA 1
ATOM 750 C C . ILE A 1 98 ? 11.296 -1.586 -2.679 1.00 87.56 98 ILE A C 1
ATOM 752 O O . ILE A 1 98 ? 11.580 -0.507 -2.162 1.00 87.56 98 ILE A O 1
ATOM 756 N N . GLY A 1 99 ? 12.091 -2.182 -3.569 1.00 88.38 99 GLY A N 1
ATOM 757 C CA . GLY A 1 99 ? 13.443 -1.735 -3.889 1.00 88.38 99 GLY A CA 1
ATOM 758 C C . GLY A 1 99 ? 13.553 -0.499 -4.778 1.00 88.38 99 GLY A C 1
ATOM 759 O O . GLY A 1 99 ? 14.656 -0.162 -5.178 1.00 88.38 99 GLY A O 1
ATOM 760 N N . ARG A 1 100 ? 12.457 0.204 -5.094 1.00 91.56 100 ARG A N 1
ATOM 761 C CA . ARG A 1 100 ? 12.548 1.486 -5.810 1.00 91.56 100 ARG A CA 1
ATOM 762 C C . ARG A 1 100 ? 13.344 2.494 -4.970 1.00 91.56 100 ARG A C 1
ATOM 764 O O . ARG A 1 100 ? 12.902 2.857 -3.879 1.00 91.56 100 ARG A O 1
ATOM 771 N N . GLY A 1 101 ? 14.466 2.961 -5.504 1.00 95.00 101 GLY A N 1
ATOM 772 C CA . GLY A 1 101 ? 15.362 3.927 -4.886 1.00 95.00 101 GLY A CA 1
ATOM 773 C C . GLY A 1 101 ? 14.786 5.334 -4.829 1.00 95.00 101 GLY A C 1
ATOM 774 O O . GLY A 1 101 ? 13.747 5.644 -5.431 1.00 95.00 101 GLY A O 1
ATOM 775 N N . TRP A 1 102 ? 15.462 6.216 -4.094 1.00 96.81 102 TRP A N 1
ATOM 776 C CA . TRP A 1 102 ? 15.018 7.604 -3.955 1.00 96.81 102 TRP A CA 1
ATOM 777 C C . TRP A 1 102 ? 15.078 8.356 -5.291 1.00 96.81 102 TRP A C 1
ATOM 779 O O . TRP A 1 102 ? 14.152 9.107 -5.596 1.00 96.81 102 TRP A O 1
ATOM 789 N N . GLN A 1 103 ? 16.064 8.072 -6.148 1.00 95.75 103 GLN A N 1
ATOM 790 C CA . GLN A 1 103 ? 16.187 8.709 -7.461 1.00 95.75 103 GLN A CA 1
ATOM 791 C C . GLN A 1 103 ? 14.976 8.416 -8.347 1.00 95.75 103 GLN A C 1
ATOM 793 O O . GLN A 1 103 ? 14.360 9.325 -8.898 1.00 95.75 103 GLN A O 1
ATOM 798 N N . SER A 1 104 ? 14.586 7.144 -8.434 1.00 93.06 104 SER A N 1
ATOM 799 C CA . SER A 1 104 ? 13.418 6.688 -9.198 1.00 93.06 104 SER A CA 1
ATOM 800 C C . SER A 1 104 ? 12.088 7.062 -8.538 1.00 93.06 104 SER A C 1
ATOM 802 O O . SER A 1 104 ? 11.039 7.044 -9.189 1.00 93.06 104 SER A O 1
ATOM 804 N N . THR A 1 105 ? 12.096 7.364 -7.239 1.00 93.12 105 THR A N 1
ATOM 805 C CA . THR A 1 105 ? 10.916 7.831 -6.501 1.00 93.12 105 THR A CA 1
ATOM 806 C C . THR A 1 105 ? 10.659 9.315 -6.751 1.00 93.12 105 THR A C 1
ATOM 808 O O . THR A 1 105 ? 9.517 9.690 -7.008 1.00 93.12 105 THR A O 1
ATOM 811 N N . TYR A 1 106 ? 11.709 10.140 -6.738 1.00 93.50 106 TYR A N 1
ATOM 812 C CA . TYR A 1 106 ? 11.620 11.596 -6.903 1.00 93.50 106 TYR A CA 1
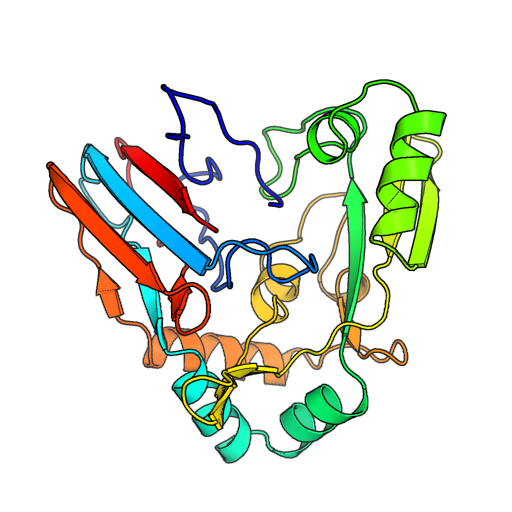ATOM 813 C C . TYR A 1 106 ? 11.974 12.086 -8.315 1.00 93.50 106 TYR A C 1
ATOM 815 O O . TYR A 1 106 ? 11.874 13.279 -8.610 1.00 93.50 106 TYR A O 1
ATOM 823 N N . GLY A 1 107 ? 12.351 11.172 -9.211 1.00 93.62 107 GLY A N 1
ATOM 824 C CA . GLY A 1 107 ? 12.666 11.460 -10.608 1.00 93.62 107 GLY A CA 1
ATOM 825 C C . GLY A 1 107 ? 13.862 12.394 -10.774 1.00 93.62 107 GLY A C 1
ATOM 826 O O . GLY A 1 107 ? 13.821 13.269 -11.633 1.00 93.62 107 GLY A O 1
ATOM 827 N N . THR A 1 108 ? 14.876 12.274 -9.915 1.00 95.62 108 THR A N 1
ATOM 828 C CA . THR A 1 108 ? 16.093 13.097 -9.967 1.00 95.62 108 THR A CA 1
ATOM 829 C C . THR A 1 108 ? 17.282 12.362 -9.340 1.00 95.62 108 THR A C 1
ATOM 831 O O . THR A 1 108 ? 17.088 11.653 -8.353 1.00 95.62 108 THR A O 1
ATOM 834 N N . PRO A 1 109 ? 18.503 12.486 -9.892 1.00 96.25 109 PRO A N 1
ATOM 835 C CA . PRO A 1 109 ? 19.723 11.994 -9.258 1.00 96.25 109 PRO A CA 1
ATOM 836 C C . PRO A 1 109 ? 20.334 12.993 -8.260 1.00 96.25 109 PRO A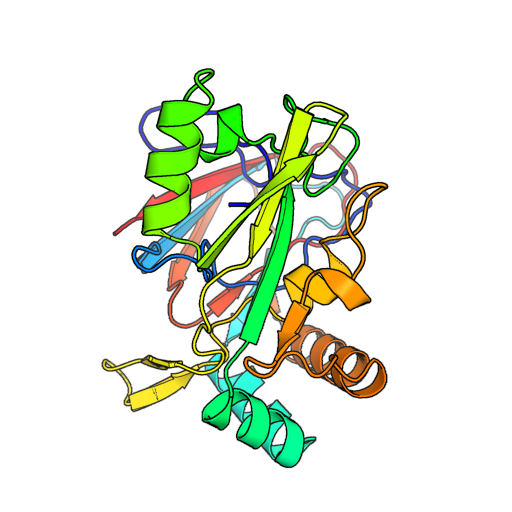 C 1
ATOM 838 O O . PRO A 1 109 ? 21.344 12.667 -7.641 1.00 96.25 109 PRO A O 1
ATOM 841 N N . ASP A 1 110 ? 19.776 14.200 -8.134 1.00 97.50 110 ASP A N 1
ATOM 842 C CA . ASP A 1 110 ? 20.281 15.257 -7.259 1.00 97.50 110 ASP A CA 1
ATOM 843 C C . ASP A 1 110 ? 19.653 15.162 -5.861 1.00 97.50 110 ASP A C 1
ATOM 845 O O . ASP A 1 110 ? 18.432 15.037 -5.725 1.00 97.50 110 ASP A O 1
ATOM 849 N N . LYS A 1 111 ? 20.490 15.188 -4.814 1.00 96.94 111 LYS A N 1
ATOM 850 C CA . LYS A 1 111 ? 20.013 15.038 -3.433 1.00 96.94 111 LYS A CA 1
ATOM 851 C C . LYS A 1 111 ? 19.150 16.219 -3.009 1.00 96.94 111 LYS A C 1
ATOM 853 O O . LYS A 1 111 ? 18.050 15.984 -2.520 1.00 96.94 111 LYS A O 1
ATOM 858 N N . ASP A 1 112 ? 19.593 17.449 -3.245 1.00 97.31 112 ASP A N 1
ATOM 859 C CA . ASP A 1 112 ? 18.888 18.658 -2.806 1.00 97.31 112 ASP A CA 1
ATOM 860 C C . ASP A 1 112 ? 17.515 18.777 -3.495 1.00 97.31 112 ASP A C 1
ATOM 862 O O . ASP A 1 112 ? 16.502 19.117 -2.875 1.00 97.31 112 ASP A O 1
ATOM 866 N N . GLU A 1 113 ? 17.437 18.425 -4.781 1.00 97.69 113 GLU A N 1
ATOM 867 C CA . GLU A 1 113 ? 16.175 18.357 -5.513 1.00 97.69 113 GLU A CA 1
ATOM 868 C C . GLU A 1 113 ? 15.257 17.248 -4.973 1.00 97.69 113 GLU A C 1
ATOM 870 O O . GLU A 1 113 ? 14.045 17.459 -4.836 1.00 97.69 113 GLU A O 1
ATOM 875 N N . ALA A 1 114 ? 15.807 16.073 -4.646 1.00 97.25 114 ALA A N 1
ATOM 876 C CA . ALA A 1 114 ? 15.044 14.985 -4.043 1.00 97.25 114 ALA A CA 1
ATOM 877 C C . ALA A 1 114 ? 14.501 15.367 -2.661 1.00 97.25 114 ALA A C 1
ATOM 879 O O . ALA A 1 114 ? 13.330 15.101 -2.390 1.00 97.25 114 ALA A O 1
ATOM 880 N N . GLU A 1 115 ? 15.296 16.035 -1.819 1.00 97.06 115 GLU A N 1
ATOM 881 C CA . GLU A 1 115 ? 14.849 16.549 -0.521 1.00 97.06 115 GLU A CA 1
ATOM 882 C C . GLU A 1 115 ? 13.672 17.510 -0.682 1.00 97.06 115 GLU A C 1
ATOM 884 O O . GLU A 1 115 ? 12.632 17.341 -0.040 1.00 97.06 115 GLU A O 1
ATOM 889 N N . LYS A 1 116 ? 13.799 18.484 -1.592 1.00 96.62 116 LYS A N 1
ATOM 890 C CA . LYS A 1 116 ? 12.742 19.460 -1.866 1.00 96.62 116 LYS A CA 1
ATOM 891 C C . LYS A 1 116 ? 11.439 18.773 -2.276 1.00 96.62 116 LYS A C 1
ATOM 893 O O . LYS A 1 116 ? 10.391 19.074 -1.711 1.00 96.62 116 LYS A O 1
ATOM 898 N N . LYS A 1 117 ? 11.504 17.823 -3.217 1.00 95.25 117 LYS A N 1
ATOM 899 C CA . LYS A 1 117 ? 10.334 17.045 -3.665 1.00 95.25 117 LYS A CA 1
ATOM 900 C C . LYS A 1 117 ? 9.769 16.157 -2.556 1.00 95.25 117 LYS A C 1
ATOM 902 O O . LYS A 1 117 ? 8.555 15.994 -2.459 1.00 95.25 117 LYS A O 1
ATOM 907 N N . ALA A 1 118 ? 10.626 15.568 -1.724 1.00 94.75 118 ALA A N 1
ATOM 908 C CA . ALA A 1 118 ? 10.199 14.731 -0.612 1.00 94.75 118 ALA A CA 1
ATOM 909 C C . ALA A 1 118 ? 9.401 15.543 0.413 1.00 94.75 118 ALA A C 1
ATOM 911 O O . ALA A 1 118 ? 8.295 15.138 0.774 1.00 94.75 118 ALA A O 1
ATOM 912 N N . LEU A 1 119 ? 9.915 16.703 0.827 1.00 95.31 119 LEU A N 1
ATOM 913 C CA . LEU A 1 119 ? 9.318 17.567 1.853 1.00 95.31 119 LEU A CA 1
ATOM 914 C C . LEU A 1 119 ? 7.967 18.190 1.447 1.00 95.31 119 LEU A C 1
ATOM 916 O O . LEU A 1 119 ? 7.211 18.647 2.307 1.00 95.31 119 LEU A O 1
ATOM 920 N N . GLU A 1 120 ? 7.603 18.160 0.162 1.00 92.62 120 GLU A N 1
ATOM 921 C CA . GLU A 1 120 ? 6.235 18.475 -0.276 1.00 92.62 120 GLU A CA 1
ATOM 922 C C . GLU A 1 120 ? 5.216 17.425 0.213 1.00 92.62 120 GLU A C 1
ATOM 924 O O . GLU A 1 120 ? 4.056 17.751 0.482 1.00 92.62 120 GLU A O 1
ATOM 929 N N . LEU A 1 121 ? 5.646 16.168 0.369 1.00 88.44 121 LEU A N 1
ATOM 930 C CA . LEU A 1 121 ? 4.793 15.009 0.645 1.00 88.44 121 LEU A CA 1
ATOM 931 C C . LEU A 1 121 ? 4.957 14.451 2.065 1.00 88.44 121 LEU A C 1
ATOM 933 O O . LEU A 1 121 ? 3.987 13.959 2.646 1.00 88.44 121 LEU A O 1
ATOM 937 N N . VAL A 1 122 ? 6.170 14.495 2.615 1.00 95.19 122 VAL A N 1
ATOM 938 C CA . VAL A 1 122 ? 6.527 13.842 3.882 1.00 95.19 122 VAL A CA 1
ATOM 939 C C . VAL A 1 122 ? 6.763 14.862 5.000 1.00 95.19 122 VAL A C 1
ATOM 941 O O . VAL A 1 122 ? 6.904 16.055 4.753 1.00 95.19 122 VAL A O 1
ATOM 944 N N . GLU A 1 123 ? 6.726 14.407 6.250 1.00 95.44 123 GLU A N 1
ATOM 945 C CA . GLU A 1 123 ? 6.976 15.240 7.432 1.00 95.44 123 GLU A CA 1
ATOM 946 C C . GLU A 1 123 ? 8.468 15.403 7.700 1.00 95.44 123 GLU A C 1
ATOM 948 O O . GLU A 1 123 ? 8.912 16.493 8.055 1.00 95.44 123 GLU A O 1
ATOM 953 N N . SER A 1 124 ? 9.239 14.331 7.527 1.00 97.38 124 SER A N 1
ATOM 954 C CA . SER A 1 124 ? 10.677 14.355 7.762 1.00 97.38 124 SER A CA 1
ATOM 955 C C . SER A 1 124 ? 11.437 13.433 6.822 1.00 97.38 124 SER A C 1
ATOM 957 O O . SER A 1 124 ? 10.897 12.465 6.270 1.00 97.38 124 SER A O 1
ATOM 959 N N . ILE A 1 125 ? 12.714 13.765 6.659 1.00 97.94 125 ILE A N 1
ATOM 960 C CA . ILE A 1 125 ? 13.694 13.001 5.900 1.00 97.94 125 ILE A CA 1
ATOM 961 C C . ILE A 1 125 ? 14.986 12.854 6.706 1.00 97.94 125 ILE A C 1
ATOM 963 O O . ILE A 1 125 ? 15.293 13.690 7.554 1.00 97.94 125 ILE A O 1
ATOM 967 N N . GLU A 1 126 ? 15.739 11.798 6.425 1.00 98.00 126 GLU A N 1
ATOM 968 C CA . GLU A 1 126 ? 17.039 11.509 7.027 1.00 98.00 126 GLU A CA 1
ATOM 969 C C . GLU A 1 126 ? 17.904 10.769 5.996 1.00 98.00 126 GLU A C 1
ATOM 971 O O . GLU A 1 126 ? 17.528 9.694 5.519 1.00 98.00 126 GLU A O 1
ATOM 976 N N . TRP A 1 127 ? 19.056 11.338 5.634 1.00 98.00 127 TRP A N 1
ATOM 977 C CA . TRP A 1 127 ? 20.061 10.627 4.840 1.00 98.00 127 TRP A CA 1
ATOM 978 C C . TRP A 1 127 ? 20.869 9.702 5.739 1.00 98.00 127 TRP A C 1
ATOM 980 O O . TRP A 1 127 ? 21.434 10.144 6.738 1.00 98.00 127 TRP A O 1
ATOM 990 N N . LEU A 1 128 ? 20.945 8.432 5.357 1.00 97.69 128 LEU A N 1
ATOM 991 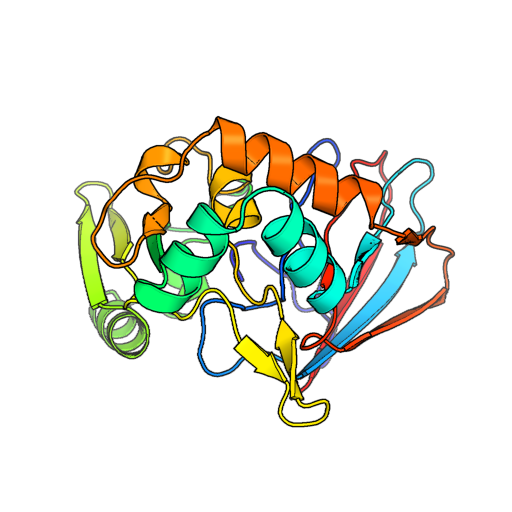C CA . LEU A 1 128 ? 21.732 7.422 6.056 1.00 97.69 128 LEU A CA 1
ATOM 992 C C . LEU A 1 128 ? 23.164 7.362 5.498 1.00 97.69 128 LEU A C 1
ATOM 994 O O . LEU A 1 128 ? 23.437 7.836 4.391 1.00 97.69 128 LEU A O 1
ATOM 998 N N . GLU A 1 129 ? 24.084 6.770 6.264 1.00 96.38 129 GLU A N 1
ATOM 999 C CA . GLU A 1 129 ? 25.518 6.697 5.926 1.00 96.38 129 GLU A CA 1
ATOM 1000 C C . GLU A 1 129 ? 25.795 5.974 4.598 1.00 96.38 129 GLU A C 1
ATOM 1002 O O . GLU A 1 129 ? 26.711 6.338 3.865 1.00 96.38 129 GLU A O 1
ATOM 1007 N N . ASP A 1 130 ? 24.969 4.986 4.253 1.00 95.44 130 ASP A N 1
ATOM 1008 C CA . ASP A 1 130 ? 25.043 4.218 3.005 1.00 95.44 130 ASP A CA 1
ATOM 1009 C C . ASP A 1 130 ? 24.425 4.951 1.793 1.00 95.44 130 ASP A C 1
ATOM 1011 O O . ASP A 1 130 ? 24.385 4.430 0.675 1.00 95.44 130 ASP A O 1
ATOM 1015 N N . GLY A 1 131 ? 23.949 6.182 1.996 1.00 96.25 131 GLY A N 1
ATOM 1016 C CA . GLY A 1 131 ? 23.295 6.997 0.981 1.00 96.25 131 GLY A CA 1
ATOM 1017 C C . GLY A 1 131 ? 21.816 6.676 0.767 1.00 96.25 131 GLY A C 1
ATOM 1018 O O . GLY A 1 131 ? 21.211 7.279 -0.124 1.00 96.25 131 GLY A O 1
ATOM 1019 N N . CYS A 1 132 ? 21.222 5.770 1.553 1.00 97.81 132 CYS A N 1
ATOM 1020 C CA . CYS A 1 132 ? 19.775 5.579 1.583 1.00 97.81 132 CYS A CA 1
ATOM 1021 C C . CYS A 1 132 ? 19.063 6.829 2.122 1.00 97.81 132 CYS A C 1
ATOM 1023 O O . CYS A 1 132 ? 19.617 7.602 2.908 1.00 97.81 132 CYS A O 1
ATOM 1025 N N . LEU A 1 133 ? 17.803 7.004 1.726 1.00 98.12 133 LEU A N 1
ATOM 1026 C CA . LEU A 1 133 ? 16.945 8.088 2.198 1.00 98.12 133 LEU A CA 1
ATOM 1027 C C . LEU A 1 133 ? 15.802 7.513 3.025 1.00 98.12 133 LEU A C 1
ATOM 1029 O O . LEU A 1 133 ? 14.927 6.821 2.500 1.00 98.12 133 LEU A O 1
ATOM 1033 N N . LYS A 1 134 ? 15.783 7.821 4.317 1.00 98.06 134 LYS A N 1
ATOM 1034 C CA . LYS A 1 134 ? 14.653 7.521 5.187 1.00 98.06 134 LYS A CA 1
ATOM 1035 C C . LYS A 1 134 ? 13.658 8.672 5.150 1.00 98.06 134 LYS A C 1
ATOM 1037 O O . LYS A 1 134 ? 14.031 9.832 5.269 1.00 98.06 134 LYS A O 1
ATOM 1042 N N . THR A 1 135 ? 12.382 8.347 4.995 1.00 97.50 135 THR A N 1
ATOM 1043 C CA . THR A 1 135 ? 11.278 9.312 4.925 1.00 97.50 135 THR A CA 1
ATOM 1044 C C . THR A 1 135 ? 10.173 8.909 5.885 1.00 97.50 135 THR A C 1
ATOM 1046 O O . THR A 1 135 ? 9.856 7.720 5.956 1.00 97.50 135 THR A O 1
ATOM 1049 N N . VAL A 1 136 ? 9.554 9.875 6.563 1.00 97.50 136 VAL A N 1
ATOM 1050 C CA . VAL A 1 136 ? 8.374 9.659 7.413 1.00 97.50 136 VAL A CA 1
ATOM 1051 C C . VAL A 1 136 ? 7.250 10.559 6.930 1.00 97.50 136 VAL A C 1
ATOM 1053 O O . VAL A 1 136 ? 7.411 11.777 6.876 1.00 97.50 136 VAL A O 1
ATOM 1056 N N . THR A 1 137 ? 6.108 9.986 6.555 1.00 96.88 137 THR A N 1
ATOM 1057 C CA . THR A 1 137 ? 4.957 10.781 6.108 1.00 96.88 137 THR A CA 1
ATOM 1058 C C . THR A 1 137 ? 4.409 11.647 7.238 1.00 96.88 137 THR A C 1
ATOM 1060 O O . THR A 1 137 ? 4.510 11.296 8.412 1.00 96.88 137 THR A O 1
ATOM 1063 N N . ARG A 1 138 ? 3.700 12.720 6.869 1.00 95.56 138 ARG A N 1
ATOM 1064 C CA . ARG A 1 138 ? 2.735 13.355 7.778 1.00 95.56 138 ARG A CA 1
ATOM 1065 C C . ARG A 1 138 ? 1.708 12.326 8.261 1.00 95.56 138 ARG A C 1
ATOM 1067 O O . ARG A 1 138 ? 1.567 11.255 7.664 1.00 95.56 138 ARG A O 1
ATOM 1074 N N . VAL A 1 139 ? 0.955 12.668 9.307 1.00 97.00 139 VAL A N 1
ATOM 1075 C CA . VAL A 1 139 ? -0.219 11.876 9.695 1.00 97.00 139 VAL A CA 1
ATOM 1076 C C . VAL A 1 139 ? -1.214 11.881 8.537 1.00 97.00 139 VAL A C 1
ATOM 1078 O O . VAL A 1 139 ? -1.676 12.940 8.109 1.00 97.00 139 VAL A O 1
ATOM 1081 N N . LEU A 1 140 ? -1.524 10.696 8.019 1.00 96.31 140 LEU A N 1
ATOM 1082 C CA . LEU A 1 140 ? -2.489 10.505 6.945 1.00 96.31 140 LEU A CA 1
ATOM 1083 C C . LEU A 1 140 ? -3.783 9.894 7.496 1.00 96.31 140 LEU A C 1
ATOM 1085 O O . LEU A 1 140 ? -3.722 9.004 8.350 1.00 96.31 140 LEU A O 1
ATOM 1089 N N . PRO A 1 141 ? -4.957 10.310 6.986 1.00 96.56 141 PRO A N 1
ATOM 1090 C CA . PRO A 1 141 ? -6.212 9.660 7.330 1.00 96.56 141 PRO A CA 1
ATOM 1091 C C . PRO A 1 141 ? -6.201 8.223 6.807 1.00 96.56 141 PRO A C 1
ATOM 1093 O O . PRO A 1 141 ? -5.914 7.985 5.628 1.00 96.56 141 PRO A O 1
ATOM 1096 N N . ALA A 1 142 ? -6.519 7.276 7.690 1.00 96.31 142 ALA A N 1
ATOM 1097 C CA . ALA A 1 142 ? -6.576 5.858 7.353 1.00 96.31 142 ALA A CA 1
ATOM 1098 C C . ALA A 1 142 ? -7.965 5.410 6.869 1.00 96.31 142 ALA A C 1
ATOM 1100 O O . ALA A 1 142 ? -8.076 4.441 6.121 1.00 96.31 142 ALA A O 1
ATOM 1101 N N . ILE A 1 143 ? -9.016 6.118 7.279 1.00 97.62 143 ILE A N 1
ATOM 1102 C CA . ILE A 1 143 ? -10.383 5.949 6.787 1.00 97.62 143 ILE A CA 1
ATOM 1103 C C . ILE A 1 143 ? -10.767 7.252 6.084 1.00 97.62 143 ILE A C 1
ATOM 1105 O O . ILE A 1 143 ? -10.446 8.333 6.582 1.00 97.62 143 ILE A O 1
ATOM 1109 N N . ARG A 1 144 ? -11.384 7.158 4.905 1.00 95.56 144 ARG A N 1
ATOM 1110 C CA . ARG A 1 144 ? -11.795 8.325 4.111 1.00 95.56 144 ARG A CA 1
ATOM 1111 C C . ARG A 1 144 ? -13.229 8.158 3.646 1.00 95.56 144 ARG A C 1
ATOM 1113 O O . ARG A 1 144 ? -13.590 7.082 3.188 1.00 95.56 144 ARG A O 1
ATOM 1120 N N . GLU A 1 145 ? -14.003 9.230 3.668 1.00 96.25 145 GLU A N 1
ATOM 1121 C CA . GLU A 1 145 ? -15.326 9.238 3.053 1.00 96.25 145 GLU A CA 1
ATOM 1122 C C . GLU A 1 145 ? -15.212 9.384 1.525 1.00 96.25 145 GLU A C 1
ATOM 1124 O O . GLU A 1 145 ? -14.440 10.206 1.024 1.00 96.25 145 GLU A O 1
ATOM 1129 N N . ASP A 1 146 ? -15.985 8.602 0.768 1.00 95.56 146 ASP A N 1
ATOM 1130 C CA . ASP A 1 146 ? -16.226 8.874 -0.650 1.00 95.56 146 ASP A CA 1
ATOM 1131 C C . ASP A 1 146 ? -17.413 9.843 -0.791 1.00 95.56 146 ASP A C 1
ATOM 1133 O O . ASP A 1 146 ? -18.561 9.416 -0.616 1.00 95.56 146 ASP A O 1
ATOM 1137 N N . PRO A 1 147 ? -17.189 11.111 -1.185 1.00 94.12 147 PRO A N 1
ATOM 1138 C CA . PRO A 1 147 ? -18.236 12.135 -1.210 1.00 94.12 147 PRO A CA 1
ATOM 1139 C C . PRO A 1 147 ? -19.353 11.844 -2.221 1.00 94.12 147 PRO A C 1
ATOM 1141 O O . PRO A 1 147 ? -20.423 12.440 -2.151 1.00 94.12 147 PRO A O 1
ATOM 1144 N N . ARG A 1 148 ? -19.138 10.926 -3.175 1.00 94.94 148 ARG A N 1
ATOM 1145 C CA . ARG A 1 148 ? -20.173 10.522 -4.142 1.00 94.94 148 ARG A CA 1
ATOM 1146 C C . ARG A 1 148 ? -21.226 9.615 -3.515 1.00 94.94 148 ARG A C 1
ATOM 1148 O O . ARG A 1 148 ? -22.334 9.521 -4.032 1.00 94.94 148 ARG A O 1
ATOM 1155 N N . THR A 1 149 ? -20.853 8.896 -2.455 1.00 94.69 149 THR A N 1
ATOM 1156 C CA . THR A 1 149 ? -21.702 7.877 -1.820 1.00 94.69 149 THR A CA 1
ATOM 1157 C C . THR A 1 149 ? -21.942 8.128 -0.332 1.00 94.69 149 THR A C 1
ATOM 1159 O O . THR A 1 149 ? -22.822 7.488 0.237 1.00 94.69 149 THR A O 1
ATOM 1162 N N . GLY A 1 150 ? -21.167 9.018 0.299 1.00 96.75 150 GLY A N 1
ATOM 1163 C CA . GLY A 1 150 ? -21.171 9.261 1.745 1.00 96.75 150 GLY A CA 1
ATOM 1164 C C . GLY A 1 150 ? -20.648 8.081 2.570 1.00 96.75 150 GLY A C 1
ATOM 1165 O O . GLY A 1 150 ? -20.856 8.030 3.778 1.00 96.75 150 GLY A O 1
ATOM 1166 N N . LYS A 1 151 ? -20.029 7.080 1.930 1.00 97.75 151 LYS A N 1
ATOM 1167 C CA . LYS A 1 151 ? -19.534 5.879 2.610 1.00 97.75 151 LYS A CA 1
ATOM 1168 C C . LYS A 1 151 ? -18.095 6.068 3.058 1.00 97.75 151 LYS A C 1
ATOM 1170 O O . LYS A 1 151 ? -17.254 6.528 2.290 1.00 97.75 151 LYS A O 1
ATOM 1175 N N . GLU A 1 152 ? -17.815 5.601 4.263 1.00 98.38 152 GLU A N 1
ATOM 1176 C CA . GLU A 1 152 ? -16.461 5.441 4.784 1.00 98.38 152 GLU A CA 1
ATOM 1177 C C . GLU A 1 152 ? -15.752 4.281 4.068 1.00 98.38 152 GLU A C 1
ATOM 1179 O O . GLU A 1 152 ? -16.293 3.179 3.925 1.00 98.38 152 GLU A O 1
ATOM 1184 N N . MET A 1 153 ? -14.530 4.540 3.620 1.00 98.19 153 MET A N 1
ATOM 1185 C CA . MET A 1 153 ? -13.682 3.633 2.856 1.00 98.19 153 MET A CA 1
ATOM 1186 C C . MET A 1 153 ? -12.435 3.286 3.665 1.00 98.19 153 MET A C 1
ATOM 1188 O O . MET A 1 153 ? -11.820 4.160 4.284 1.00 98.19 153 MET A O 1
ATOM 1192 N N . TRP A 1 154 ? -11.996 2.028 3.586 1.00 98.50 154 TRP A N 1
ATOM 1193 C CA . TRP A 1 154 ? -10.688 1.561 4.057 1.00 98.50 154 TRP A CA 1
ATOM 1194 C C . TRP A 1 154 ? -9.537 2.067 3.160 1.00 98.50 154 TRP A C 1
ATOM 1196 O O . TRP A 1 154 ? -8.726 1.303 2.631 1.00 98.50 154 TRP A O 1
ATOM 1206 N N . PHE A 1 155 ? -9.475 3.381 2.941 1.00 97.06 155 PHE A N 1
ATOM 1207 C CA . PHE A 1 155 ? -8.529 4.011 2.028 1.00 97.06 155 PHE A CA 1
ATOM 1208 C C . PHE A 1 155 ? -7.200 4.301 2.730 1.00 97.06 155 PHE A C 1
ATOM 1210 O O . PHE A 1 155 ? -6.921 5.414 3.175 1.00 97.06 155 PHE A O 1
ATOM 1217 N N . ASN A 1 156 ? -6.364 3.271 2.828 1.00 96.25 156 ASN A N 1
ATOM 1218 C CA . ASN A 1 156 ? -5.025 3.347 3.402 1.00 96.25 156 ASN A CA 1
ATOM 1219 C C . ASN A 1 156 ? -4.102 2.275 2.803 1.00 96.25 156 ASN A C 1
ATOM 1221 O O . ASN A 1 156 ? -4.451 1.556 1.867 1.00 96.25 156 ASN A O 1
ATOM 1225 N N . SER A 1 157 ? -2.887 2.181 3.335 1.00 95.75 157 SER A N 1
ATOM 1226 C CA . SER A 1 157 ? -1.937 1.108 3.024 1.00 95.75 157 SER A CA 1
ATOM 1227 C C . SER A 1 157 ? -1.463 0.377 4.274 1.00 95.75 157 SER A C 1
ATOM 1229 O O . SER A 1 157 ? -0.325 -0.075 4.317 1.00 95.75 157 SER A O 1
ATOM 1231 N N . VAL A 1 158 ? -2.312 0.274 5.302 1.00 97.25 158 VAL A N 1
ATOM 1232 C CA . VAL A 1 158 ? -1.946 -0.332 6.590 1.00 97.25 158 VAL A CA 1
ATOM 1233 C C . VAL A 1 158 ? -1.413 -1.746 6.399 1.00 97.25 158 VAL A C 1
ATOM 1235 O O . VAL A 1 158 ? -0.246 -2.005 6.681 1.00 97.25 158 VAL A O 1
ATOM 1238 N N . ILE A 1 159 ? -2.226 -2.631 5.818 1.00 96.88 159 ILE A N 1
ATOM 1239 C CA . ILE A 1 159 ? -1.819 -4.021 5.601 1.00 96.88 159 ILE A CA 1
ATOM 1240 C C . ILE A 1 159 ? -0.698 -4.145 4.563 1.00 96.88 159 ILE A C 1
ATOM 1242 O O . ILE A 1 159 ? 0.183 -4.990 4.694 1.00 96.88 159 ILE A O 1
ATOM 1246 N N . ALA A 1 160 ? -0.699 -3.280 3.543 1.00 94.88 160 ALA A N 1
ATOM 1247 C CA . ALA A 1 160 ? 0.289 -3.337 2.475 1.00 94.88 160 ALA A CA 1
ATOM 1248 C C . ALA A 1 160 ? 1.689 -2.980 2.953 1.00 94.88 160 ALA A C 1
ATOM 1250 O O . ALA A 1 160 ? 2.655 -3.611 2.533 1.00 94.88 160 ALA A O 1
ATOM 1251 N N . VAL A 1 161 ? 1.797 -2.012 3.858 1.00 95.38 161 VAL A N 1
ATOM 1252 C CA . VAL A 1 161 ? 3.065 -1.685 4.504 1.00 95.38 161 VAL A CA 1
ATOM 1253 C C . VAL A 1 161 ? 3.413 -2.751 5.537 1.00 95.38 161 VAL A C 1
ATOM 1255 O O . VAL A 1 161 ? 4.509 -3.298 5.483 1.00 95.38 161 VAL A O 1
ATOM 1258 N N . TYR A 1 162 ? 2.465 -3.137 6.395 1.00 96.12 162 TYR A N 1
ATOM 1259 C CA . TYR A 1 162 ? 2.719 -4.111 7.457 1.00 96.12 162 TYR A CA 1
ATOM 1260 C C . TYR A 1 162 ? 3.150 -5.496 6.942 1.00 96.12 162 TYR A C 1
ATOM 1262 O O . TYR A 1 162 ? 3.922 -6.185 7.596 1.00 96.12 162 TYR A O 1
ATOM 1270 N N . ARG A 1 163 ? 2.680 -5.935 5.769 1.00 93.12 163 ARG A N 1
ATOM 1271 C CA . ARG A 1 163 ? 3.091 -7.222 5.172 1.00 93.12 163 ARG A CA 1
ATOM 1272 C C . ARG A 1 163 ? 4.128 -7.089 4.066 1.00 93.12 163 ARG A C 1
ATOM 1274 O O . ARG A 1 163 ? 4.926 -8.000 3.875 1.00 93.12 163 ARG A O 1
ATOM 1281 N N . GLY A 1 164 ? 4.092 -5.990 3.315 1.00 89.62 164 GLY A N 1
ATOM 1282 C CA . GLY A 1 164 ? 4.843 -5.849 2.068 1.00 89.62 164 GLY A CA 1
ATOM 1283 C C . GLY A 1 164 ? 6.115 -5.016 2.169 1.00 89.62 164 GLY A C 1
ATOM 1284 O O . GLY A 1 164 ? 6.981 -5.150 1.307 1.00 89.62 164 GLY A O 1
ATOM 1285 N N . TRP A 1 165 ? 6.262 -4.153 3.181 1.00 91.62 165 TRP A N 1
ATOM 1286 C CA . TRP A 1 165 ? 7.471 -3.339 3.350 1.00 91.62 165 TRP A CA 1
ATOM 1287 C C . TRP A 1 165 ? 8.468 -4.058 4.246 1.00 91.62 165 TRP A C 1
ATOM 1289 O O . TRP A 1 165 ? 8.713 -3.683 5.390 1.00 91.62 165 TRP A O 1
ATOM 1299 N N . LYS A 1 166 ? 9.008 -5.144 3.696 1.00 90.62 166 LYS A N 1
ATOM 1300 C CA . LYS A 1 166 ? 9.972 -5.999 4.370 1.00 90.62 166 LYS A CA 1
ATOM 1301 C C . LYS A 1 166 ? 11.151 -6.267 3.450 1.00 90.62 166 LYS A C 1
ATOM 1303 O O . LYS A 1 166 ? 11.010 -6.934 2.429 1.00 90.62 166 LYS A O 1
ATOM 1308 N N . ASP A 1 167 ? 12.304 -5.748 3.833 1.00 90.94 167 ASP A N 1
ATOM 1309 C CA . ASP A 1 167 ? 13.605 -6.038 3.235 1.00 90.94 167 ASP A CA 1
ATOM 1310 C C . ASP A 1 167 ? 14.702 -5.813 4.290 1.00 90.94 167 ASP A C 1
ATOM 1312 O O . ASP A 1 167 ? 14.409 -5.708 5.480 1.00 90.94 167 ASP A O 1
ATOM 1316 N N . SER A 1 168 ? 15.973 -5.763 3.893 1.00 92.94 168 SER A N 1
ATOM 1317 C CA . SER A 1 168 ? 17.080 -5.501 4.825 1.00 92.94 168 SER A CA 1
ATOM 1318 C C . SER A 1 168 ? 17.032 -4.111 5.476 1.00 92.94 168 SER A C 1
ATOM 1320 O O . SER A 1 168 ? 17.733 -3.882 6.458 1.00 92.94 168 SER A O 1
ATOM 1322 N N . ARG A 1 169 ? 16.228 -3.187 4.934 1.00 94.56 169 ARG A N 1
ATOM 1323 C CA . ARG A 1 169 ? 16.168 -1.768 5.309 1.00 94.56 169 ARG A CA 1
ATOM 1324 C C . ARG A 1 169 ? 14.862 -1.405 6.025 1.00 94.56 169 ARG A C 1
ATOM 1326 O O . ARG A 1 169 ? 14.805 -0.384 6.704 1.00 94.56 169 ARG A O 1
ATOM 1333 N N . ASN A 1 170 ? 13.812 -2.211 5.862 1.00 95.75 170 ASN A N 1
ATOM 1334 C CA . ASN A 1 170 ? 12.457 -1.916 6.324 1.00 95.75 170 ASN A CA 1
ATOM 1335 C C . ASN A 1 170 ? 11.834 -3.124 7.030 1.00 95.75 170 ASN A C 1
ATOM 1337 O O . ASN A 1 170 ? 11.933 -4.255 6.548 1.00 95.75 170 ASN A O 1
ATOM 1341 N N . SER A 1 171 ? 11.136 -2.871 8.139 1.00 94.62 171 SER A N 1
ATOM 1342 C CA . SER A 1 171 ? 10.358 -3.883 8.857 1.00 94.62 171 SER A CA 1
ATOM 1343 C C . SER A 1 171 ? 8.946 -3.379 9.171 1.00 94.62 171 SER A C 1
ATOM 1345 O O . SER A 1 171 ? 8.749 -2.165 9.290 1.00 94.62 171 SER A O 1
ATOM 1347 N N . PRO A 1 172 ? 7.955 -4.268 9.348 1.00 89.56 172 PRO A N 1
ATOM 1348 C CA . PRO A 1 172 ? 6.584 -3.879 9.682 1.00 89.56 172 PRO A CA 1
ATOM 1349 C C . PRO A 1 172 ? 6.478 -2.976 10.916 1.00 89.56 172 PRO A C 1
ATOM 1351 O O . PRO A 1 172 ? 5.736 -1.999 10.907 1.00 89.56 172 PRO A O 1
ATOM 1354 N N . GLU A 1 173 ? 7.258 -3.278 11.955 1.00 89.44 173 GLU A N 1
ATOM 1355 C CA . GLU A 1 173 ? 7.219 -2.619 13.266 1.00 89.44 173 GLU A CA 1
ATOM 1356 C C . GLU A 1 173 ? 7.685 -1.163 13.204 1.00 89.44 173 GLU A C 1
ATOM 1358 O O . GLU A 1 173 ? 7.315 -0.353 14.050 1.00 89.44 173 GLU A O 1
ATOM 1363 N N . THR A 1 174 ? 8.506 -0.834 12.207 1.00 92.56 174 THR A N 1
ATOM 1364 C CA . THR A 1 174 ? 9.077 0.504 12.017 1.00 92.56 174 THR A CA 1
ATOM 1365 C C . THR A 1 174 ? 8.441 1.245 10.847 1.00 92.56 174 THR A C 1
ATOM 1367 O O . THR A 1 174 ? 8.389 2.475 10.855 1.00 92.56 174 THR A O 1
ATOM 1370 N N . SER A 1 175 ? 7.927 0.511 9.857 1.00 97.06 175 SER A N 1
ATOM 1371 C CA . SER A 1 175 ? 7.393 1.077 8.618 1.00 97.06 175 SER A CA 1
ATOM 1372 C C . SER A 1 175 ? 5.998 1.669 8.775 1.00 97.06 175 SER A C 1
ATOM 1374 O O . SER A 1 175 ? 5.595 2.493 7.953 1.00 97.06 175 SER A O 1
ATOM 1376 N N . ILE A 1 176 ? 5.248 1.269 9.805 1.00 97.56 176 ILE A N 1
ATOM 1377 C CA . ILE A 1 176 ? 3.922 1.820 10.061 1.00 97.56 176 ILE A CA 1
ATOM 1378 C C . ILE A 1 176 ? 3.588 1.927 11.546 1.00 97.56 176 ILE A C 1
ATOM 1380 O O . ILE A 1 176 ? 3.722 0.979 12.315 1.00 97.56 176 ILE A O 1
ATOM 1384 N N . THR A 1 177 ? 3.061 3.089 11.914 1.00 98.06 177 THR A N 1
ATOM 1385 C CA . THR A 1 177 ? 2.543 3.398 13.247 1.00 98.06 177 THR A CA 1
ATOM 1386 C C . THR A 1 177 ? 1.240 4.185 13.135 1.00 98.06 177 THR A C 1
ATOM 1388 O O . THR A 1 177 ? 0.880 4.694 12.065 1.00 98.06 177 THR A O 1
ATOM 1391 N N . PHE A 1 178 ? 0.493 4.278 14.232 1.00 98.38 178 PHE A N 1
ATOM 1392 C CA . PHE A 1 178 ? -0.557 5.287 14.350 1.00 98.38 178 PHE A CA 1
ATOM 1393 C C . PHE A 1 178 ? 0.052 6.693 14.287 1.00 98.38 178 PHE A C 1
ATOM 1395 O O . PHE A 1 178 ? 1.260 6.873 14.441 1.00 98.38 178 PHE A O 1
ATOM 1402 N N . GLY A 1 179 ? -0.776 7.719 14.077 1.00 97.50 179 GLY A N 1
ATOM 1403 C CA . GLY A 1 179 ? -0.282 9.096 13.980 1.00 97.50 179 GLY A CA 1
ATOM 1404 C C . GLY A 1 179 ? 0.478 9.601 15.212 1.00 97.50 179 GLY A C 1
ATOM 1405 O O . GLY A 1 179 ? 1.321 10.486 15.078 1.00 97.50 179 GLY A O 1
ATOM 1406 N N . ASP A 1 180 ? 0.231 9.010 16.384 1.00 97.19 180 ASP A N 1
ATOM 1407 C CA . ASP A 1 180 ? 0.934 9.297 17.641 1.00 97.19 180 ASP A CA 1
ATOM 1408 C C . ASP A 1 180 ? 2.221 8.472 17.843 1.00 97.19 180 ASP A C 1
ATOM 1410 O O . ASP A 1 180 ? 2.891 8.616 18.862 1.00 97.19 180 ASP A O 1
ATOM 1414 N N . GLY A 1 181 ? 2.574 7.609 16.886 1.00 96.69 181 GLY A N 1
ATOM 1415 C CA . GLY A 1 181 ? 3.745 6.739 16.946 1.00 96.69 181 GLY A CA 1
ATOM 1416 C C . GLY A 1 181 ? 3.517 5.397 17.643 1.00 96.69 181 GLY A C 1
ATOM 1417 O O . GLY A 1 181 ? 4.432 4.574 17.648 1.00 96.69 181 GLY A O 1
ATOM 1418 N N . SER A 1 182 ? 2.327 5.128 18.192 1.00 97.38 182 SER A N 1
ATOM 1419 C CA . SER A 1 182 ? 2.032 3.813 18.773 1.00 97.38 182 SER A CA 1
ATOM 1420 C C . SER A 1 182 ? 2.025 2.706 17.696 1.00 97.38 182 SER A C 1
ATOM 1422 O O . SER A 1 182 ? 1.643 2.960 16.546 1.00 97.38 182 SER A O 1
ATOM 1424 N N . PRO A 1 183 ? 2.490 1.482 18.017 1.00 97.00 183 PRO A N 1
ATOM 1425 C CA . PRO A 1 183 ? 2.651 0.414 17.032 1.00 97.00 183 PRO A CA 1
ATOM 1426 C C . PRO A 1 183 ? 1.315 -0.232 16.639 1.00 97.00 183 PRO A C 1
ATOM 1428 O O . PRO A 1 183 ? 0.340 -0.198 17.390 1.00 97.00 183 PRO A O 1
ATOM 1431 N N . MET A 1 184 ? 1.296 -0.884 15.473 1.00 96.88 184 MET A N 1
ATOM 1432 C CA . MET A 1 184 ? 0.174 -1.728 15.047 1.00 96.88 184 MET A CA 1
ATOM 1433 C C . MET A 1 184 ? 0.179 -3.060 15.810 1.00 96.88 184 MET A C 1
ATOM 1435 O O . MET A 1 184 ? 1.213 -3.725 15.873 1.00 96.88 184 MET A O 1
ATOM 1439 N N . ASP A 1 185 ? -0.972 -3.478 16.347 1.00 96.69 185 ASP A N 1
ATOM 1440 C CA . ASP A 1 185 ? -1.124 -4.793 16.987 1.00 96.69 185 ASP A CA 1
ATOM 1441 C C . ASP A 1 185 ? -1.071 -5.913 15.924 1.00 96.69 185 ASP A C 1
ATOM 1443 O O . ASP A 1 185 ? -1.957 -5.965 15.059 1.00 96.69 185 ASP A O 1
ATOM 1447 N N . PRO A 1 186 ? -0.087 -6.836 15.983 1.00 96.94 186 PRO A N 1
ATOM 1448 C CA . PRO A 1 186 ? 0.031 -7.935 15.027 1.00 96.94 186 PRO A CA 1
ATOM 1449 C C . PRO A 1 186 ? -1.238 -8.788 14.910 1.00 96.94 186 PRO A C 1
ATOM 1451 O O . PRO A 1 186 ? -1.606 -9.185 13.807 1.00 96.94 186 PRO A O 1
ATOM 1454 N N . LYS A 1 187 ? -1.957 -9.018 16.019 1.00 97.81 187 LYS A N 1
ATOM 1455 C CA . LYS A 1 187 ? -3.177 -9.841 16.015 1.00 97.81 187 LYS A CA 1
ATOM 1456 C C . LYS A 1 187 ? -4.298 -9.176 15.225 1.00 97.81 187 LYS A C 1
ATOM 1458 O O . LYS A 1 187 ? -5.056 -9.850 14.534 1.00 97.81 187 LYS A O 1
ATOM 1463 N N . VAL A 1 188 ? -4.399 -7.849 15.297 1.00 97.94 188 VAL A N 1
ATOM 1464 C CA . VAL A 1 188 ? -5.382 -7.092 14.511 1.00 97.94 188 VAL A CA 1
ATOM 1465 C C . VAL A 1 188 ? -5.006 -7.099 13.029 1.00 97.94 188 VAL A C 1
ATOM 1467 O O . VAL A 1 188 ? -5.892 -7.146 12.177 1.00 97.94 188 VAL A O 1
ATOM 1470 N N . MET A 1 189 ? -3.708 -7.105 12.706 1.00 98.00 189 MET A N 1
ATOM 1471 C CA . MET A 1 189 ? -3.240 -7.224 11.321 1.00 98.00 189 MET A CA 1
ATOM 1472 C C . MET A 1 189 ? -3.587 -8.590 10.718 1.00 98.00 189 MET A C 1
ATOM 1474 O O . MET A 1 189 ? -4.012 -8.639 9.564 1.00 98.00 189 MET A O 1
ATOM 1478 N N . ASP A 1 190 ? -3.500 -9.671 11.500 1.00 98.06 190 ASP A N 1
ATOM 1479 C CA . ASP A 1 190 ? -3.955 -11.004 11.079 1.00 98.06 190 ASP A CA 1
ATOM 1480 C C . ASP A 1 190 ? -5.466 -11.014 10.785 1.00 98.06 190 ASP A C 1
ATOM 1482 O O . ASP A 1 190 ? -5.907 -11.543 9.764 1.00 98.06 190 ASP A O 1
ATOM 1486 N N . VAL A 1 191 ? -6.279 -10.379 11.642 1.00 98.56 191 VAL A N 1
ATOM 1487 C CA . VAL A 1 191 ? -7.729 -10.258 11.406 1.00 98.56 191 VAL A CA 1
ATOM 1488 C C . VAL A 1 191 ? -8.021 -9.447 10.143 1.00 98.56 191 VAL A C 1
ATOM 1490 O O . VAL A 1 191 ? -8.838 -9.871 9.327 1.00 98.56 191 VAL A O 1
ATOM 1493 N N . LEU A 1 192 ? -7.345 -8.312 9.950 1.00 98.50 192 LEU A N 1
ATOM 1494 C CA . LEU A 1 192 ? -7.509 -7.468 8.765 1.00 98.50 192 LEU A CA 1
ATOM 1495 C C . LEU A 1 192 ? -7.171 -8.224 7.475 1.00 98.50 192 LEU A C 1
ATOM 1497 O O . LEU A 1 192 ? -7.914 -8.145 6.498 1.00 98.50 192 LEU A O 1
ATOM 1501 N N . GLU A 1 193 ? -6.067 -8.967 7.468 1.00 97.62 193 GLU A N 1
ATOM 1502 C CA . GLU A 1 193 ? -5.667 -9.797 6.333 1.00 97.62 193 GLU A CA 1
ATOM 1503 C C . GLU A 1 193 ? -6.709 -10.872 6.014 1.00 97.62 193 GLU A C 1
ATOM 1505 O O . GLU A 1 193 ? -7.054 -11.065 4.847 1.00 97.62 193 GLU A O 1
ATOM 1510 N N . ASN A 1 194 ? -7.265 -11.525 7.036 1.00 98.38 194 ASN A N 1
ATOM 1511 C CA . ASN A 1 194 ? -8.327 -12.512 6.855 1.00 98.38 194 ASN A CA 1
ATOM 1512 C C . ASN A 1 194 ? -9.600 -11.882 6.278 1.00 98.38 194 ASN A C 1
ATOM 1514 O O . ASN A 1 194 ? -10.132 -12.401 5.302 1.00 98.38 194 ASN A O 1
ATOM 1518 N N . VAL A 1 195 ? -10.037 -10.733 6.806 1.00 98.69 195 VAL A N 1
ATOM 1519 C CA . VAL A 1 195 ? -11.201 -9.989 6.288 1.00 98.69 195 VAL A CA 1
ATOM 1520 C C . VAL A 1 195 ? -11.014 -9.621 4.817 1.00 98.69 195 VAL A C 1
ATOM 1522 O O . VAL A 1 195 ? -11.920 -9.801 4.007 1.00 98.69 195 VAL A O 1
ATOM 1525 N N . LEU A 1 196 ? -9.833 -9.120 4.451 1.00 98.56 196 LEU A N 1
ATOM 1526 C CA . LEU A 1 196 ? -9.529 -8.765 3.067 1.00 98.56 196 LEU A CA 1
ATOM 1527 C C . LEU A 1 196 ? -9.590 -9.979 2.141 1.00 98.56 196 LEU A C 1
ATOM 1529 O O . LEU A 1 196 ? -10.149 -9.878 1.054 1.00 98.56 196 LEU A O 1
ATOM 1533 N N . ASN A 1 197 ? -9.033 -11.115 2.564 1.00 97.88 197 ASN A N 1
ATOM 1534 C CA . ASN A 1 197 ? -9.054 -12.343 1.776 1.00 97.88 197 ASN A CA 1
ATOM 1535 C C . ASN A 1 197 ? -10.455 -12.960 1.673 1.00 97.88 197 ASN A C 1
ATOM 1537 O O . ASN A 1 197 ? -10.803 -13.447 0.603 1.00 97.88 197 ASN A O 1
ATOM 1541 N N . GLU A 1 198 ? -11.250 -12.921 2.744 1.00 98.31 198 GLU A N 1
ATOM 1542 C CA . GLU A 1 198 ? -12.633 -13.418 2.774 1.00 98.31 198 GLU A CA 1
ATOM 1543 C C . GLU A 1 198 ? -13.536 -12.628 1.820 1.00 98.31 198 GLU A C 1
ATOM 1545 O O . GLU A 1 198 ? -14.344 -13.205 1.096 1.00 98.31 198 GLU A O 1
ATOM 1550 N N . LEU A 1 199 ? -13.390 -11.301 1.804 1.00 98.62 199 LEU A N 1
ATOM 1551 C CA . LEU A 1 199 ? -14.224 -10.410 0.996 1.00 98.62 199 LEU A CA 1
ATOM 1552 C C . LEU A 1 199 ? -13.746 -10.266 -0.456 1.00 98.62 199 LEU A C 1
ATOM 1554 O O . LEU A 1 199 ? -14.449 -9.665 -1.273 1.00 98.62 199 LEU A O 1
ATOM 1558 N N . ALA A 1 200 ? -12.545 -10.743 -0.780 1.00 98.38 200 ALA A N 1
ATOM 1559 C CA . ALA A 1 200 ? -11.963 -10.554 -2.098 1.00 98.38 200 ALA A CA 1
ATOM 1560 C C . ALA A 1 200 ? -12.608 -11.446 -3.160 1.00 98.38 200 ALA A C 1
ATOM 1562 O O . ALA A 1 200 ? -12.844 -12.636 -2.965 1.00 98.38 200 ALA A O 1
ATOM 1563 N N . VAL A 1 201 ? -12.788 -10.872 -4.347 1.00 98.19 201 VAL A N 1
ATOM 1564 C CA . VAL A 1 201 ? -13.100 -11.608 -5.569 1.00 98.19 201 VAL A CA 1
ATOM 1565 C C . VAL A 1 201 ? -11.825 -11.726 -6.391 1.00 98.19 201 VAL A C 1
ATOM 1567 O O . VAL A 1 201 ? -11.281 -10.729 -6.870 1.00 98.19 201 VAL A O 1
ATOM 1570 N N . ASP A 1 202 ? -11.344 -12.954 -6.558 1.00 97.56 202 ASP A N 1
ATOM 1571 C CA . ASP A 1 202 ? -10.177 -13.256 -7.383 1.00 97.56 202 ASP A CA 1
ATOM 1572 C C . ASP A 1 202 ? -10.535 -13.198 -8.875 1.00 97.56 202 ASP A C 1
ATOM 1574 O O . ASP A 1 202 ? -11.136 -14.120 -9.428 1.00 97.56 202 ASP A O 1
ATOM 1578 N N . PHE A 1 203 ? -10.150 -12.109 -9.552 1.00 97.44 203 PHE A N 1
ATOM 1579 C CA . PHE A 1 203 ? -10.365 -11.980 -10.993 1.00 97.44 203 PHE A CA 1
ATOM 1580 C C . PHE A 1 203 ? -9.397 -12.883 -11.768 1.00 97.44 203 PHE A C 1
ATOM 1582 O O . PHE A 1 203 ? -8.180 -12.662 -11.772 1.00 97.44 203 PHE A O 1
ATOM 1589 N N . ILE A 1 204 ? -9.947 -13.900 -12.435 1.00 97.50 204 ILE A N 1
ATOM 1590 C CA . ILE A 1 204 ? -9.192 -14.852 -13.256 1.00 97.50 204 ILE A CA 1
ATOM 1591 C C . ILE A 1 204 ? -9.024 -14.280 -14.662 1.00 97.50 204 ILE A C 1
ATOM 1593 O O . ILE A 1 204 ? -9.982 -14.166 -15.421 1.00 97.50 204 ILE A O 1
ATOM 1597 N N . TRP A 1 205 ? -7.781 -13.961 -15.006 1.00 97.81 205 TRP A N 1
ATOM 1598 C CA . TRP A 1 205 ? -7.425 -13.329 -16.269 1.00 97.81 205 TRP A CA 1
ATOM 1599 C C . TRP A 1 205 ? -7.564 -14.251 -17.483 1.00 97.81 205 TRP A C 1
ATOM 1601 O O . TRP A 1 205 ? -7.078 -15.383 -17.483 1.00 97.81 205 TRP A O 1
ATOM 1611 N N . LYS A 1 206 ? -8.108 -13.705 -18.571 1.00 97.75 206 LYS A N 1
ATOM 1612 C CA . LYS A 1 206 ? -7.974 -14.214 -19.937 1.00 97.75 206 LYS A CA 1
ATOM 1613 C C . LYS A 1 206 ? -7.273 -13.179 -20.807 1.00 97.75 206 LYS A C 1
ATOM 1615 O O . LYS A 1 206 ? -7.382 -11.972 -20.601 1.00 97.75 206 LYS A O 1
ATOM 1620 N N . LYS A 1 207 ? -6.539 -13.657 -21.813 1.00 97.62 207 LYS A N 1
ATOM 1621 C CA . LYS A 1 207 ? -5.884 -12.772 -22.780 1.00 97.62 207 LYS A CA 1
ATOM 1622 C C . LYS A 1 207 ? -6.925 -11.877 -23.457 1.00 97.62 207 LYS A C 1
ATOM 1624 O O . LYS A 1 207 ? -7.913 -12.383 -23.978 1.00 97.62 207 LYS A O 1
ATOM 1629 N N . GLY A 1 208 ? -6.654 -10.576 -23.488 1.00 97.81 208 GLY A N 1
ATOM 1630 C CA . GLY A 1 208 ? -7.549 -9.573 -24.061 1.00 97.81 208 GLY A CA 1
ATOM 1631 C C . GLY A 1 208 ? -8.460 -8.886 -23.044 1.00 97.81 208 GLY A C 1
ATOM 1632 O O . GLY A 1 208 ? -9.008 -7.836 -23.368 1.00 97.81 208 GLY A O 1
ATOM 1633 N N . ASP A 1 209 ? -8.597 -9.422 -21.827 1.00 98.44 209 ASP A N 1
ATOM 1634 C CA . ASP A 1 209 ? -9.428 -8.802 -20.797 1.00 98.44 209 ASP A CA 1
ATOM 1635 C C . ASP A 1 209 ? -8.914 -7.406 -20.436 1.00 98.44 209 ASP A C 1
ATOM 1637 O O . ASP A 1 209 ? -7.707 -7.184 -20.283 1.00 98.44 209 ASP A O 1
ATOM 1641 N N . VAL A 1 210 ? -9.860 -6.490 -20.230 1.00 97.81 210 VAL A N 1
ATOM 1642 C CA . VAL A 1 210 ? -9.630 -5.167 -19.652 1.00 97.81 210 VAL A CA 1
ATOM 1643 C C . VAL A 1 210 ? -10.518 -5.025 -18.424 1.00 97.81 210 VAL A C 1
ATOM 1645 O O . VAL A 1 210 ? -11.740 -5.127 -18.518 1.00 97.81 210 VAL A O 1
ATOM 1648 N N . VAL A 1 211 ? -9.905 -4.761 -17.274 1.00 97.75 211 VAL A N 1
ATOM 1649 C CA . VAL A 1 211 ? -10.604 -4.490 -16.015 1.00 97.75 211 VAL A CA 1
ATOM 1650 C C . VAL A 1 211 ? -10.411 -3.028 -15.656 1.00 97.75 211 VAL A C 1
ATOM 1652 O O . VAL A 1 211 ? -9.280 -2.563 -15.524 1.00 97.75 211 VAL A O 1
ATOM 1655 N N . MET A 1 212 ? -11.520 -2.317 -15.476 1.00 97.69 212 MET A N 1
ATOM 1656 C CA . MET A 1 212 ? -11.539 -0.971 -14.915 1.00 97.69 212 MET A CA 1
ATOM 1657 C C . MET A 1 212 ? -11.826 -1.054 -13.415 1.00 97.69 212 MET A C 1
ATOM 1659 O O . MET A 1 212 ? -12.798 -1.685 -13.004 1.00 97.69 212 MET A O 1
ATOM 1663 N N . VAL A 1 213 ? -11.007 -0.394 -12.602 1.00 97.75 213 VAL A N 1
ATOM 1664 C CA . VAL A 1 213 ? -11.155 -0.337 -11.145 1.00 97.75 213 VAL A CA 1
ATOM 1665 C C . VAL A 1 213 ? -11.348 1.115 -10.731 1.00 97.75 213 VAL A C 1
ATOM 1667 O O . VAL A 1 213 ? -10.488 1.951 -11.001 1.00 97.75 213 VAL A O 1
ATOM 1670 N N . ASP A 1 214 ? -12.454 1.419 -10.048 1.00 96.94 214 ASP A N 1
ATOM 1671 C CA . ASP A 1 214 ? -12.606 2.686 -9.326 1.00 96.94 214 ASP A CA 1
ATOM 1672 C C . ASP A 1 214 ? -11.712 2.641 -8.081 1.00 96.94 214 ASP A C 1
ATOM 1674 O O . ASP A 1 214 ? -12.022 1.975 -7.088 1.00 96.94 214 ASP A O 1
ATOM 1678 N N . ASN A 1 215 ? -10.583 3.347 -8.144 1.00 96.44 215 ASN A N 1
ATOM 1679 C CA . ASN A 1 215 ? -9.563 3.334 -7.102 1.00 96.44 215 ASN A CA 1
ATOM 1680 C C . ASN A 1 215 ? -10.056 3.974 -5.801 1.00 96.44 215 ASN A C 1
ATOM 1682 O O . ASN A 1 215 ? -9.394 3.829 -4.785 1.00 96.44 215 ASN A O 1
ATOM 1686 N N . ARG A 1 216 ? -11.197 4.673 -5.787 1.00 94.50 216 ARG A N 1
ATOM 1687 C CA . ARG A 1 216 ? -11.798 5.184 -4.544 1.00 94.50 216 ARG A CA 1
ATOM 1688 C C . ARG A 1 216 ? -12.590 4.113 -3.804 1.00 94.50 216 ARG A C 1
ATOM 1690 O O . ARG A 1 216 ? -12.737 4.202 -2.592 1.00 94.50 216 ARG A O 1
ATOM 1697 N N . GLN A 1 217 ? -13.077 3.101 -4.523 1.00 96.56 217 GLN A N 1
ATOM 1698 C CA . GLN A 1 217 ? -14.010 2.111 -3.985 1.00 96.56 217 GLN A CA 1
ATOM 1699 C C . GLN A 1 217 ? -13.405 0.726 -3.796 1.00 96.56 217 GLN A C 1
ATOM 1701 O O . GLN A 1 217 ? -13.913 -0.029 -2.972 1.00 96.56 217 GLN A O 1
ATOM 1706 N N . ALA A 1 218 ? -12.345 0.374 -4.522 1.00 97.75 218 ALA A N 1
ATOM 1707 C CA . ALA A 1 218 ? -11.787 -0.971 -4.473 1.00 97.75 218 ALA A CA 1
ATOM 1708 C C . ALA A 1 218 ? -10.287 -0.977 -4.173 1.00 97.75 218 ALA A C 1
ATOM 1710 O O . ALA A 1 218 ? -9.513 -0.226 -4.769 1.00 97.75 218 ALA A O 1
ATOM 1711 N N . LEU A 1 219 ? -9.891 -1.880 -3.276 1.00 98.12 219 LEU A N 1
ATOM 1712 C CA . LEU A 1 219 ? -8.504 -2.297 -3.132 1.00 98.12 219 LEU A CA 1
ATOM 1713 C C . LEU A 1 219 ? -8.221 -3.414 -4.130 1.00 98.12 219 LEU A C 1
ATOM 1715 O O . LEU A 1 219 ? -9.107 -4.197 -4.481 1.00 98.12 219 LEU A O 1
ATOM 1719 N N . HIS A 1 220 ? -6.962 -3.521 -4.532 1.00 97.00 220 HIS A N 1
ATOM 1720 C CA . HIS A 1 220 ? -6.485 -4.606 -5.373 1.00 97.00 220 HIS A CA 1
ATOM 1721 C C . HIS A 1 220 ? -5.175 -5.182 -4.832 1.00 97.00 220 HIS A C 1
ATOM 1723 O O . HIS A 1 220 ? -4.443 -4.520 -4.095 1.00 97.00 220 HIS A O 1
ATOM 1729 N N . GLY A 1 221 ? -4.889 -6.427 -5.196 1.00 95.19 221 GLY A N 1
ATOM 1730 C CA . GLY A 1 221 ? -3.634 -7.108 -4.886 1.00 95.19 221 GLY A CA 1
ATOM 1731 C C . GLY A 1 221 ? -3.152 -7.954 -6.061 1.00 95.19 221 GLY A C 1
ATOM 1732 O O . GLY A 1 221 ? -3.585 -7.773 -7.202 1.00 95.19 221 GLY A O 1
ATOM 1733 N N . ARG A 1 222 ? -2.265 -8.912 -5.788 1.00 94.75 222 ARG A N 1
ATOM 1734 C CA . ARG A 1 222 ? -1.844 -9.931 -6.762 1.00 94.75 222 ARG A CA 1
ATOM 1735 C C . ARG A 1 222 ? -1.605 -11.256 -6.052 1.00 94.75 222 ARG A C 1
ATOM 1737 O O . ARG A 1 222 ? -0.830 -11.298 -5.096 1.00 94.75 222 ARG A O 1
ATOM 1744 N N . ARG A 1 223 ? -2.208 -12.335 -6.557 1.00 95.38 223 ARG A N 1
ATOM 1745 C CA . ARG A 1 223 ? -1.874 -13.703 -6.131 1.00 95.38 223 ARG A CA 1
ATOM 1746 C C . ARG A 1 223 ? -0.518 -14.152 -6.691 1.00 95.38 223 ARG A C 1
ATOM 1748 O O . ARG A 1 223 ? -0.045 -13.630 -7.706 1.00 95.38 223 ARG A O 1
ATOM 1755 N N . SER A 1 224 ? 0.110 -15.130 -6.048 1.00 94.25 224 SER A N 1
ATOM 1756 C CA . SER A 1 224 ? 1.293 -15.789 -6.605 1.00 94.25 224 SER A CA 1
ATOM 1757 C C . SER A 1 224 ? 0.939 -16.478 -7.927 1.00 94.25 224 SER A C 1
ATOM 1759 O O . SER A 1 224 ? -0.232 -16.764 -8.192 1.00 94.25 224 SER A O 1
ATOM 1761 N N . PHE A 1 225 ? 1.921 -16.673 -8.805 1.00 94.25 225 PHE A N 1
ATOM 1762 C CA . PHE A 1 225 ? 1.687 -17.264 -10.122 1.00 94.25 225 PHE A CA 1
ATOM 1763 C C . PHE A 1 225 ? 2.894 -18.005 -10.672 1.00 94.25 225 PHE A C 1
ATOM 1765 O O . PHE A 1 225 ? 4.035 -17.732 -10.303 1.00 94.25 225 PHE A O 1
ATOM 1772 N N . VAL A 1 226 ? 2.627 -18.882 -11.638 1.00 94.06 226 VAL A N 1
ATOM 1773 C CA . VAL A 1 226 ? 3.660 -19.521 -12.455 1.00 94.06 226 VAL A CA 1
ATOM 1774 C C . VAL A 1 226 ? 3.803 -18.748 -13.772 1.00 94.06 226 VAL A C 1
ATOM 1776 O O . VAL A 1 226 ? 2.814 -18.603 -14.500 1.00 94.06 226 VAL A O 1
ATOM 1779 N N . PRO A 1 227 ? 4.998 -18.218 -14.104 1.00 92.50 227 PRO A N 1
ATOM 1780 C CA . PRO A 1 227 ? 5.234 -17.550 -15.382 1.00 92.50 227 PRO A CA 1
ATOM 1781 C C . PRO A 1 227 ? 4.931 -18.451 -16.603 1.00 92.50 227 PRO A C 1
ATOM 1783 O O . PRO A 1 227 ? 5.048 -19.675 -16.514 1.00 92.50 227 PRO A O 1
ATOM 1786 N N . PRO A 1 228 ? 4.609 -17.877 -17.780 1.00 93.50 228 PRO A N 1
ATOM 1787 C CA . PRO A 1 228 ? 4.555 -16.445 -18.078 1.00 93.50 228 PRO A CA 1
ATOM 1788 C C . PRO A 1 228 ? 3.253 -15.785 -17.601 1.00 93.50 228 PRO A C 1
ATOM 1790 O O . PRO A 1 228 ? 2.201 -16.411 -17.579 1.00 93.50 228 PRO A O 1
ATOM 1793 N N . ARG A 1 229 ? 3.325 -14.493 -17.266 1.00 93.69 229 ARG A N 1
ATOM 1794 C CA . ARG A 1 229 ? 2.178 -13.619 -16.977 1.00 93.69 229 ARG A CA 1
ATOM 1795 C C . ARG A 1 229 ? 2.547 -12.197 -17.370 1.00 93.69 229 ARG A C 1
ATOM 1797 O O . ARG A 1 229 ? 3.605 -11.717 -16.971 1.00 93.69 229 ARG A O 1
ATOM 1804 N N . ARG A 1 230 ? 1.681 -11.503 -18.105 1.00 94.06 230 ARG A N 1
ATOM 1805 C CA . ARG A 1 230 ? 1.877 -10.093 -18.456 1.00 94.06 230 ARG A CA 1
ATOM 1806 C C . ARG A 1 230 ? 0.563 -9.335 -18.353 1.00 94.06 230 ARG A C 1
ATOM 1808 O O . ARG A 1 230 ? -0.288 -9.434 -19.234 1.00 94.06 230 ARG A O 1
ATOM 1815 N N . ILE A 1 231 ? 0.440 -8.569 -17.271 1.00 95.31 231 ILE A N 1
ATOM 1816 C CA . ILE A 1 231 ? -0.641 -7.608 -17.058 1.00 95.31 231 ILE A CA 1
ATOM 1817 C C . ILE A 1 231 ? -0.055 -6.202 -17.197 1.00 95.31 231 ILE A C 1
ATOM 1819 O O . ILE A 1 231 ? 0.972 -5.881 -16.594 1.00 95.31 231 ILE A O 1
ATOM 1823 N N . LEU A 1 232 ? -0.690 -5.378 -18.020 1.00 95.75 232 LEU A N 1
ATOM 1824 C CA . LEU A 1 232 ? -0.353 -3.970 -18.199 1.00 95.75 232 LEU A CA 1
ATOM 1825 C C . LEU A 1 232 ? -1.312 -3.104 -17.388 1.00 95.75 232 LEU A C 1
ATOM 1827 O O . LEU A 1 232 ? -2.430 -3.529 -17.098 1.00 95.75 232 LEU A O 1
ATOM 1831 N N . ALA A 1 233 ? -0.877 -1.902 -17.025 1.00 95.31 233 ALA A N 1
ATOM 1832 C CA . ALA A 1 233 ? -1.667 -0.969 -16.236 1.00 95.31 233 ALA A CA 1
ATOM 1833 C C . ALA A 1 233 ? -1.667 0.445 -16.830 1.00 95.31 233 ALA A C 1
ATOM 1835 O O . ALA A 1 233 ? -0.670 0.891 -17.400 1.00 95.31 233 ALA A O 1
ATOM 1836 N N . SER A 1 234 ? -2.770 1.166 -16.639 1.00 94.88 234 SER A N 1
ATOM 1837 C CA . SER A 1 234 ? -2.875 2.605 -16.895 1.00 94.88 234 SER A CA 1
ATOM 1838 C C . SER A 1 234 ? -3.581 3.304 -15.734 1.00 94.88 234 SER A C 1
ATOM 1840 O O . SER A 1 234 ? -4.478 2.728 -15.117 1.00 94.88 234 SER A O 1
ATOM 1842 N N . LEU A 1 235 ? -3.150 4.527 -15.419 1.00 92.81 235 LEU A N 1
ATOM 1843 C CA . LEU A 1 235 ? -3.640 5.324 -14.292 1.00 92.81 235 LEU A CA 1
ATOM 1844 C C . LEU A 1 235 ? -4.335 6.581 -14.819 1.00 92.81 235 LEU A C 1
ATOM 1846 O O . LEU A 1 235 ? -3.754 7.311 -15.623 1.00 92.81 235 LEU A O 1
ATOM 1850 N N . CYS A 1 236 ? -5.546 6.858 -14.342 1.00 90.38 236 CYS A N 1
ATOM 1851 C CA . CYS A 1 236 ? -6.340 8.009 -14.773 1.00 90.38 236 CYS A CA 1
ATOM 1852 C C . CYS A 1 236 ? -6.648 8.957 -13.605 1.00 90.38 236 CYS A C 1
ATOM 1854 O O . CYS A 1 236 ? -6.716 8.530 -12.452 1.00 90.38 236 CYS A O 1
ATOM 1856 N N . LYS A 1 237 ? -6.814 10.250 -13.915 1.00 83.19 237 LYS A N 1
ATOM 1857 C CA . LYS A 1 237 ? -7.234 11.285 -12.954 1.00 83.19 237 LYS A CA 1
ATOM 1858 C C . LYS A 1 237 ? -8.727 11.257 -12.682 1.00 83.19 237 LYS A C 1
ATOM 1860 O O . LYS A 1 237 ? -9.490 10.807 -13.561 1.00 83.19 237 LYS A O 1
#

Radius of gyration: 17.47 Å; chains: 1; bounding box: 47×40×44 Å